Protein AF-A0A382TLZ1-F1 (afdb_monomer_lite)

Organism: NCBI:txid408172

Sequence (300 aa):
DFVKLYEANGWHVQEIDGHDREAIRDAIRKAQMEIEKPSVIIGRTTMAKGCATMEDDHNTHGAPLPPEEIAATKEKLDLNPEEFFQLPEDVVEDFRKGFEFARSEVAAWKSALETRMEEVEFAEKWNIAFGDTLPLFDLPAYEPGQKVATRKIWGPFIEKFAESHPTLVGGSADLEPSNVTTGFANLVGDFTQNNRLGRNFAYGVREFPMGTINNGIALHGGLEVFGATFFVFSDYERPAIRLRALQGLPVVSEYTHDSIFVGEDGPTHQPVEHLMACRAIPNLLVLRPGDANEAVVASR

pLDDT: mean 96.1, std 3.79, range [73.5, 98.88]

InterPro domains:
  IPR005474 Transketolase, N-terminal [PF00456] (2-119)
  IPR005475 Transketolase-like, pyrimidine-binding domain [PF02779] (147-296)
  IPR005475 Transketolase-like, pyrimidine-binding domain [SM00861] (148-300)
  IPR029061 Thiamin diphosphate-binding fold [SSF52518] (1-121)
  IPR029061 Thiamin diphosphate-binding fold [SSF52518] (139-298)
  IPR033247 Transketolase family [PTHR43522] (2-298)

Foldseek 3Di:
DVQVVVVVVVAAEAEEALPDPVRVVVQVVVQVVDDQHHYDYHHDDFPPPQFQPCTNPPVSPPDDDDLVRQLNSCVSVVHHSPDDPDDDVVNVVVVCVCVVVVVVVVVVVVVVVVVQCVPVVSVLLQCLFANPDADDDDFDDDDPPDDDDLLCQLQVLVLRSCVRRLQEAEEEQQQCVVSVNVSVCVNQDECDSVCPRRRYHHNHNCLQVRLQVQLVSQVVTRHAYEYEDALLCCVVNVVSLLVCQVVVGNYYYRHPQAACVVPPVPDSRGDDCSQVVQVPRHNGDDDDAPDNVSSSVVSD

Secondary structure (DSSP, 8-state):
-HHHHHHHTT-EEEEEETT-HHHHHHHHHHHHH--SS-EEEEEE--TTTT-SS-TT-GGGTTSPPPHHHHHHHHHHTT--TT-SS---HHHHHHHHHHHHHHHHHHHHHHHHHHHHTTSHHHHHHHHHHHSS-PPP-PPP---TT----THHHHHHHHHHHHHH-TTEEEEESS-HHHHT-HHHHHHH-B-BTTBTT--B----S-HHHHHHHHHHHHHH-S-EEEEEEEGGGHHHHHHHHHHHHHHT---EEEEE--SGGG-TT-TTT--SSHHHHHHTSTT------SSHHHHHHHH-

Structure (mmCIF, N/CA/C/O backbone):
data_AF-A0A382TLZ1-F1
#
_entry.id   AF-A0A382TLZ1-F1
#
loop_
_atom_site.group_PDB
_atom_site.id
_atom_site.type_symbol
_atom_site.label_atom_id
_atom_site.label_alt_id
_atom_site.label_comp_id
_atom_site.label_asym_id
_atom_site.label_entity_id
_atom_site.label_seq_id
_atom_site.pdbx_PDB_ins_code
_atom_site.Cartn_x
_atom_site.Cartn_y
_atom_site.Cartn_z
_atom_site.occupancy
_atom_site.B_iso_or_equiv
_atom_site.auth_seq_id
_atom_site.auth_comp_id
_atom_site.auth_asym_id
_atom_site.auth_atom_id
_atom_site.pdbx_PDB_model_num
ATOM 1 N N . ASP A 1 1 ? 0.134 17.326 -18.304 1.00 93.31 1 ASP A N 1
ATOM 2 C CA . ASP A 1 1 ? 1.519 17.648 -17.925 1.00 93.31 1 ASP A CA 1
ATOM 3 C C . ASP A 1 1 ? 1.786 16.977 -16.584 1.00 93.31 1 ASP A C 1
ATOM 5 O O . ASP A 1 1 ? 1.198 17.389 -15.589 1.00 93.31 1 ASP A O 1
ATOM 9 N N . PHE A 1 2 ? 2.532 15.867 -16.584 1.00 94.69 2 PHE A N 1
ATOM 10 C CA . PHE A 1 2 ? 2.769 15.074 -15.371 1.00 94.69 2 PHE A CA 1
ATOM 11 C C . PHE A 1 2 ? 3.700 15.781 -14.390 1.00 94.69 2 PHE A C 1
ATOM 13 O O . PHE A 1 2 ? 3.504 15.646 -13.187 1.00 94.69 2 PHE A O 1
ATOM 20 N N . VAL A 1 3 ? 4.650 16.578 -14.889 1.00 97.12 3 VAL A N 1
ATOM 21 C CA . VAL A 1 3 ? 5.560 17.353 -14.041 1.00 97.12 3 VAL A CA 1
ATOM 22 C C . VAL A 1 3 ? 4.740 18.286 -13.153 1.00 97.12 3 VAL A C 1
ATOM 24 O O . VAL A 1 3 ? 4.767 18.158 -11.930 1.00 97.12 3 VAL A O 1
ATOM 27 N N . LYS A 1 4 ? 3.876 19.103 -13.769 1.00 97.88 4 LYS A N 1
ATOM 28 C CA . LYS A 1 4 ? 2.999 20.034 -13.040 1.00 97.88 4 LYS A CA 1
ATOM 29 C C . LYS A 1 4 ? 2.046 19.346 -12.069 1.00 97.88 4 LYS A C 1
ATOM 31 O O . LYS A 1 4 ? 1.733 19.909 -11.025 1.00 97.88 4 LYS A O 1
ATOM 36 N N . LEU A 1 5 ? 1.559 18.148 -12.407 1.00 97.88 5 LEU A N 1
ATOM 37 C CA . LEU A 1 5 ? 0.687 17.379 -11.519 1.00 97.88 5 LEU A CA 1
ATOM 38 C C . LEU A 1 5 ? 1.412 17.031 -10.213 1.00 97.88 5 LEU A C 1
ATOM 40 O O . LEU A 1 5 ? 0.870 17.270 -9.137 1.00 97.88 5 LEU A O 1
ATOM 44 N N . TYR A 1 6 ? 2.624 16.486 -10.292 1.00 98.25 6 TYR A N 1
ATOM 45 C CA . TYR A 1 6 ? 3.382 16.094 -9.104 1.00 98.25 6 TYR A CA 1
ATOM 46 C C . TYR A 1 6 ? 3.909 17.300 -8.322 1.00 98.25 6 TYR A C 1
ATOM 48 O O . TYR A 1 6 ? 3.822 17.308 -7.093 1.00 98.25 6 TYR A O 1
ATOM 56 N N . GLU A 1 7 ? 4.357 18.352 -9.011 1.00 97.94 7 GLU A N 1
ATOM 57 C CA . GLU A 1 7 ? 4.748 19.617 -8.377 1.00 97.94 7 GLU A CA 1
ATOM 58 C C . GLU A 1 7 ? 3.592 20.219 -7.567 1.00 97.94 7 GLU A C 1
ATOM 60 O O . GLU A 1 7 ? 3.779 20.609 -6.415 1.00 97.94 7 GLU A O 1
ATOM 65 N N . ALA A 1 8 ? 2.374 20.228 -8.124 1.00 98.31 8 ALA A N 1
ATOM 66 C CA . ALA A 1 8 ? 1.182 20.715 -7.428 1.00 98.31 8 ALA A CA 1
ATOM 67 C C . ALA A 1 8 ? 0.815 19.872 -6.192 1.00 98.31 8 ALA A C 1
ATOM 69 O O . ALA A 1 8 ? 0.188 20.386 -5.269 1.00 98.31 8 ALA A O 1
ATOM 70 N N . ASN A 1 9 ? 1.226 18.601 -6.151 1.00 97.38 9 ASN A N 1
ATOM 71 C CA . ASN A 1 9 ? 1.073 17.717 -4.993 1.00 97.38 9 ASN A CA 1
ATOM 72 C C . ASN A 1 9 ? 2.274 17.778 -4.027 1.00 97.38 9 ASN A C 1
ATOM 74 O O . ASN A 1 9 ? 2.360 16.968 -3.106 1.00 97.38 9 ASN A O 1
ATOM 78 N N . GLY A 1 10 ? 3.208 18.714 -4.225 1.00 97.75 10 GLY A N 1
ATOM 79 C CA . GLY A 1 10 ? 4.333 18.947 -3.319 1.00 97.75 10 GLY A CA 1
ATOM 80 C C . GLY A 1 10 ? 5.496 17.964 -3.459 1.00 97.75 10 GLY A C 1
ATOM 81 O O . GLY A 1 10 ? 6.298 17.853 -2.536 1.00 97.75 10 GLY A O 1
ATOM 82 N N . TRP A 1 11 ? 5.612 17.256 -4.584 1.00 98.56 11 TRP A N 1
ATOM 83 C CA . TRP A 1 11 ? 6.724 16.335 -4.834 1.00 98.56 11 TRP A CA 1
ATOM 84 C C . TRP A 1 11 ? 7.969 17.074 -5.339 1.00 98.56 11 TRP A C 1
ATOM 86 O O . TRP A 1 11 ? 7.877 18.119 -5.986 1.00 98.56 11 TRP A O 1
ATOM 96 N N . HIS A 1 12 ? 9.144 16.504 -5.082 1.00 98.50 12 HIS A N 1
ATOM 97 C CA . HIS A 1 12 ? 10.368 16.832 -5.806 1.00 98.50 12 HIS A CA 1
ATOM 98 C C . HIS A 1 12 ? 10.352 16.089 -7.149 1.00 98.50 12 HIS A C 1
ATOM 100 O O . HIS A 1 12 ? 10.351 14.856 -7.193 1.00 98.50 12 HIS A O 1
ATOM 106 N N . VAL A 1 13 ? 10.281 16.837 -8.250 1.00 98.56 13 VAL A N 1
ATOM 107 C CA . VAL A 1 13 ? 10.088 16.284 -9.596 1.00 98.56 13 VAL A CA 1
ATOM 108 C C . VAL A 1 13 ? 11.352 16.453 -10.422 1.00 98.56 13 VAL A C 1
ATOM 110 O O . VAL A 1 13 ? 11.914 17.542 -10.499 1.00 98.56 13 VAL A O 1
ATOM 113 N N . GLN A 1 14 ? 11.780 15.374 -11.069 1.00 98.38 14 GLN A N 1
ATOM 114 C CA . GLN A 1 14 ? 12.906 15.377 -11.997 1.00 98.38 14 GLN A CA 1
ATOM 115 C C . GLN A 1 14 ? 12.458 14.792 -13.331 1.00 98.38 14 GLN A C 1
ATOM 117 O O . GLN A 1 14 ? 11.824 13.741 -13.355 1.00 98.38 14 GLN A O 1
ATOM 122 N N . GLU A 1 15 ? 12.798 15.443 -14.438 1.00 98.19 15 GLU A N 1
ATOM 123 C CA . GLU A 1 15 ? 12.563 14.928 -15.787 1.00 98.19 15 GLU A CA 1
ATOM 124 C C . GLU A 1 15 ? 13.908 14.627 -16.450 1.00 98.19 15 GLU A C 1
ATOM 126 O O . GLU A 1 15 ? 14.812 15.464 -16.425 1.00 98.19 15 GLU A O 1
ATOM 131 N N . ILE A 1 16 ? 14.051 13.423 -17.005 1.00 98.31 16 ILE A N 1
ATOM 132 C CA . ILE A 1 16 ? 15.305 12.946 -17.600 1.00 98.31 16 ILE A CA 1
ATOM 133 C C . ILE A 1 16 ? 15.056 12.192 -18.909 1.00 98.31 16 ILE A C 1
ATOM 135 O O . ILE A 1 16 ? 13.956 11.686 -19.158 1.00 98.31 16 ILE A O 1
ATOM 139 N N . ASP A 1 17 ? 16.105 12.062 -19.720 1.00 98.12 17 ASP A N 1
ATOM 140 C CA . ASP A 1 17 ? 16.160 11.018 -20.741 1.00 98.12 17 ASP A CA 1
ATOM 141 C C . ASP A 1 17 ? 16.309 9.660 -20.040 1.00 98.12 17 ASP A C 1
ATOM 143 O O . ASP A 1 17 ? 17.294 9.403 -19.349 1.00 98.12 17 ASP A O 1
ATOM 147 N N . GLY A 1 18 ? 15.306 8.795 -20.187 1.00 97.69 18 GLY A N 1
ATOM 148 C CA . GLY A 1 18 ? 15.292 7.461 -19.590 1.00 97.69 18 GLY A CA 1
ATOM 149 C C . GLY A 1 18 ? 16.241 6.471 -20.271 1.00 97.69 18 GLY A C 1
ATOM 150 O O . GLY A 1 18 ? 16.350 5.340 -19.804 1.00 97.69 18 GLY A O 1
ATOM 151 N N . HIS A 1 19 ? 16.921 6.874 -21.349 1.00 97.81 19 HIS A N 1
ATOM 152 C CA . HIS A 1 19 ? 17.977 6.098 -22.005 1.00 97.81 19 HIS A CA 1
ATOM 153 C C . HIS A 1 19 ? 19.393 6.574 -21.650 1.00 97.81 19 HIS A C 1
ATOM 155 O O . HIS A 1 19 ? 20.367 5.901 -21.997 1.00 97.81 19 HIS A O 1
ATOM 161 N N . ASP A 1 20 ? 19.527 7.681 -20.914 1.00 98.31 20 ASP A N 1
ATOM 162 C CA . ASP A 1 20 ? 20.811 8.185 -20.426 1.00 98.31 20 ASP A CA 1
ATOM 163 C C . ASP A 1 20 ? 21.116 7.644 -19.017 1.00 98.31 20 ASP A C 1
ATOM 165 O O . ASP A 1 20 ? 20.505 8.012 -18.010 1.00 98.31 20 ASP A O 1
ATOM 169 N N . ARG A 1 21 ? 22.115 6.759 -18.941 1.00 97.81 21 ARG A N 1
ATOM 170 C CA . ARG A 1 21 ? 22.534 6.096 -17.697 1.00 97.81 21 ARG A CA 1
ATOM 171 C C . ARG A 1 21 ? 23.117 7.067 -16.668 1.00 97.81 21 ARG A C 1
ATOM 173 O O . ARG A 1 21 ? 22.941 6.836 -15.470 1.00 97.81 21 ARG A O 1
ATOM 180 N N . GLU A 1 22 ? 23.807 8.120 -17.104 1.00 98.44 22 GLU A N 1
ATOM 181 C CA . GLU A 1 22 ? 24.341 9.136 -16.191 1.00 98.44 22 GLU A CA 1
ATOM 182 C C . GLU A 1 22 ? 23.206 10.009 -15.655 1.00 98.44 22 GLU A C 1
ATOM 184 O O . GLU A 1 22 ? 23.129 10.227 -14.445 1.00 98.44 22 GLU A O 1
ATOM 189 N N . ALA A 1 23 ? 22.258 10.406 -16.514 1.00 98.44 23 ALA A N 1
ATOM 190 C CA . ALA A 1 23 ? 21.084 11.168 -16.090 1.00 98.44 23 ALA A CA 1
ATOM 191 C C . ALA A 1 23 ? 20.244 10.409 -15.048 1.00 98.44 23 ALA A C 1
ATOM 193 O O . ALA A 1 23 ? 19.834 10.995 -14.043 1.00 98.44 23 ALA A O 1
ATOM 194 N N . ILE A 1 24 ? 20.040 9.098 -15.235 1.00 98.56 24 ILE A N 1
ATOM 195 C CA . ILE A 1 24 ? 19.361 8.236 -14.252 1.00 98.56 24 ILE A CA 1
ATOM 196 C C . ILE A 1 24 ? 20.125 8.222 -12.926 1.00 98.56 24 ILE A C 1
ATOM 198 O O . ILE A 1 24 ? 19.530 8.421 -11.863 1.00 98.56 24 ILE A O 1
ATOM 202 N N . ARG A 1 25 ? 21.445 8.004 -12.968 1.00 98.44 25 ARG A N 1
ATOM 203 C CA . ARG A 1 25 ? 22.272 7.928 -11.757 1.00 98.44 25 ARG A CA 1
ATOM 204 C C . ARG A 1 25 ? 22.245 9.236 -10.973 1.00 98.44 25 ARG A C 1
ATOM 206 O O . ARG A 1 25 ? 22.090 9.217 -9.752 1.00 98.44 25 ARG A O 1
ATOM 213 N N . ASP A 1 26 ? 22.370 10.360 -11.664 1.00 98.50 26 ASP A N 1
ATOM 214 C CA . ASP A 1 26 ? 22.347 11.675 -11.037 1.00 98.50 26 ASP A CA 1
ATOM 215 C C . ASP A 1 26 ? 20.965 12.022 -10.483 1.00 98.50 26 ASP A C 1
ATOM 217 O O . ASP A 1 26 ? 20.874 12.593 -9.394 1.00 98.50 26 ASP A O 1
ATOM 221 N N . ALA A 1 27 ? 19.887 11.630 -11.168 1.00 98.56 27 ALA A N 1
ATOM 222 C CA . ALA A 1 27 ? 18.532 11.838 -10.671 1.00 98.56 27 ALA A CA 1
ATOM 223 C C . ALA A 1 27 ? 18.247 11.038 -9.390 1.00 98.56 27 ALA A C 1
ATOM 225 O O . ALA A 1 27 ? 17.654 11.572 -8.449 1.00 98.56 27 ALA A O 1
ATOM 226 N N . ILE A 1 28 ? 18.714 9.787 -9.313 1.00 98.56 28 ILE A N 1
ATOM 227 C CA . ILE A 1 28 ? 18.596 8.962 -8.100 1.00 98.56 28 ILE A CA 1
ATOM 228 C C . ILE A 1 28 ? 19.360 9.604 -6.937 1.00 98.56 28 ILE A C 1
ATOM 230 O O . ILE A 1 28 ? 18.803 9.742 -5.850 1.00 98.56 28 ILE A O 1
ATOM 234 N N . ARG A 1 29 ? 20.601 10.062 -7.157 1.00 98.44 29 ARG A N 1
ATOM 235 C CA . ARG A 1 29 ? 21.393 10.741 -6.113 1.00 98.44 29 ARG A CA 1
ATOM 236 C C . ARG A 1 29 ? 20.700 12.001 -5.600 1.00 98.44 29 ARG A C 1
ATOM 238 O O . ARG A 1 29 ? 20.602 12.193 -4.393 1.00 98.44 29 ARG A O 1
ATOM 245 N N . LYS A 1 30 ? 20.177 12.837 -6.502 1.00 98.44 30 LYS A N 1
ATOM 246 C CA . LYS A 1 30 ? 19.404 14.034 -6.132 1.00 98.44 30 LYS A CA 1
ATOM 247 C C . LYS A 1 30 ? 18.158 13.675 -5.323 1.00 98.44 30 LYS A C 1
ATOM 249 O O . LYS A 1 30 ? 17.886 14.332 -4.327 1.00 98.44 30 LYS A O 1
ATOM 254 N N . ALA A 1 31 ? 17.441 12.617 -5.706 1.00 98.44 31 ALA A N 1
ATOM 255 C CA . ALA A 1 31 ? 16.275 12.139 -4.965 1.00 98.44 31 ALA A CA 1
ATOM 256 C C . ALA A 1 31 ? 16.635 11.636 -3.555 1.00 98.44 31 ALA A C 1
ATOM 258 O O . ALA A 1 31 ? 15.877 11.866 -2.624 1.00 98.44 31 ALA A O 1
ATOM 259 N N . GLN A 1 32 ? 17.793 10.991 -3.379 1.00 98.12 32 GLN A N 1
ATOM 260 C CA . GLN A 1 32 ? 18.282 10.542 -2.067 1.00 98.12 32 GLN A CA 1
ATOM 261 C C . GLN A 1 32 ? 18.737 11.694 -1.158 1.00 98.12 32 GLN A C 1
ATOM 263 O O . GLN A 1 32 ? 18.763 11.533 0.059 1.00 98.12 32 GLN A O 1
ATOM 268 N N . MET A 1 33 ? 19.121 12.837 -1.736 1.00 97.94 33 MET A N 1
ATOM 269 C CA . MET A 1 33 ? 19.492 14.045 -0.990 1.00 97.94 33 MET A CA 1
ATOM 270 C C . MET A 1 33 ? 18.283 14.904 -0.590 1.00 97.94 33 MET A C 1
ATOM 272 O O . MET A 1 33 ? 18.430 15.802 0.237 1.00 97.94 33 MET A O 1
ATOM 276 N N . GLU A 1 34 ? 17.108 14.652 -1.169 1.00 97.38 34 GLU A N 1
ATOM 277 C CA . GLU A 1 34 ? 15.855 15.306 -0.794 1.00 97.38 34 GLU A CA 1
ATOM 278 C C . GLU A 1 34 ? 15.297 14.666 0.486 1.00 97.38 34 GLU A C 1
ATOM 280 O O . GLU A 1 34 ? 15.110 13.452 0.558 1.00 97.38 34 GLU A O 1
ATOM 285 N N . ILE A 1 35 ? 15.035 15.488 1.502 1.00 94.38 35 ILE A N 1
ATOM 286 C CA . ILE A 1 35 ? 14.642 15.035 2.848 1.00 94.38 35 ILE A CA 1
ATOM 287 C C . ILE A 1 35 ? 13.285 15.583 3.303 1.00 94.38 35 ILE A C 1
ATOM 289 O O . ILE A 1 35 ? 12.739 15.122 4.305 1.00 94.38 35 ILE A O 1
ATOM 293 N N . GLU A 1 36 ? 12.732 16.566 2.594 1.00 94.56 36 GLU A N 1
ATOM 294 C CA . GLU A 1 36 ? 11.475 17.224 2.947 1.00 94.56 36 GLU A CA 1
ATOM 295 C C . GLU A 1 36 ? 10.295 16.669 2.145 1.00 94.56 36 GLU A C 1
ATOM 297 O O . GLU A 1 36 ? 9.175 16.613 2.658 1.00 94.56 36 GLU A O 1
ATOM 302 N N . LYS A 1 37 ? 10.535 16.250 0.896 1.00 96.81 37 LYS A N 1
ATOM 303 C CA . LYS A 1 37 ? 9.488 15.857 -0.059 1.00 96.81 37 LYS A CA 1
ATOM 304 C C . LYS A 1 37 ? 9.660 14.429 -0.577 1.00 96.81 37 LYS A C 1
ATOM 306 O O . LYS A 1 37 ? 10.784 13.963 -0.750 1.00 96.81 37 LYS A O 1
ATOM 311 N N . PRO A 1 38 ? 8.563 13.736 -0.929 1.00 97.62 38 PRO A N 1
ATOM 312 C CA . PRO A 1 38 ? 8.676 12.557 -1.777 1.00 97.62 38 PRO A CA 1
ATOM 313 C C . PRO A 1 38 ? 9.230 12.953 -3.155 1.00 97.62 38 PRO A C 1
ATOM 315 O O . PRO A 1 38 ? 8.949 14.043 -3.661 1.00 97.62 38 PRO A O 1
ATOM 318 N N . SER A 1 39 ? 10.007 12.062 -3.771 1.00 98.44 39 SER A N 1
ATOM 319 C CA . SER A 1 39 ? 10.625 12.291 -5.082 1.00 98.44 39 SER A CA 1
ATOM 320 C C . SER A 1 39 ? 9.975 11.446 -6.177 1.00 98.44 39 SER A C 1
ATOM 322 O O . SER A 1 39 ? 9.682 10.271 -5.969 1.00 98.44 39 SER A O 1
ATOM 324 N N . VAL A 1 40 ? 9.806 12.025 -7.368 1.00 98.38 40 VAL A N 1
ATOM 325 C CA . VAL A 1 40 ? 9.406 11.319 -8.594 1.00 98.38 40 VAL A CA 1
ATOM 326 C C . VAL A 1 40 ? 10.379 11.651 -9.725 1.00 98.38 40 VAL A C 1
ATOM 328 O O . VAL A 1 40 ? 10.715 12.812 -9.961 1.00 98.38 40 VAL A O 1
ATOM 331 N N . ILE A 1 41 ? 10.839 10.615 -10.426 1.00 98.44 41 ILE A N 1
ATOM 332 C CA . ILE A 1 41 ? 11.713 10.734 -11.597 1.00 98.44 41 ILE A CA 1
ATOM 333 C C . ILE A 1 41 ? 10.899 10.319 -12.823 1.00 98.44 41 ILE A C 1
ATOM 335 O O . ILE A 1 41 ? 10.503 9.163 -12.957 1.00 98.44 41 ILE A O 1
ATOM 339 N N . ILE A 1 42 ? 10.638 11.271 -13.711 1.00 98.19 42 ILE A N 1
ATOM 340 C CA . ILE A 1 42 ? 9.914 11.079 -14.965 1.00 98.19 42 ILE A CA 1
ATOM 341 C C . ILE A 1 42 ? 10.950 10.854 -16.069 1.00 98.19 42 ILE A C 1
ATOM 343 O O . ILE A 1 42 ? 11.488 11.798 -16.645 1.00 98.19 42 ILE A O 1
ATOM 347 N N . GLY A 1 43 ? 11.257 9.584 -16.334 1.00 97.56 43 GLY A N 1
ATOM 348 C CA . GLY A 1 43 ? 12.157 9.181 -17.415 1.00 97.56 43 GLY A CA 1
ATOM 349 C C . GLY A 1 43 ? 11.409 8.993 -18.731 1.00 97.56 43 GLY A C 1
ATOM 350 O O . GLY A 1 43 ? 10.498 8.168 -18.817 1.00 97.56 43 GLY A O 1
ATOM 351 N N . ARG A 1 44 ? 11.796 9.734 -19.774 1.00 97.44 44 ARG A N 1
ATOM 352 C CA . ARG A 1 44 ? 11.245 9.541 -21.123 1.00 97.44 44 ARG A CA 1
ATOM 353 C C . ARG A 1 44 ? 11.940 8.371 -21.801 1.00 97.44 44 ARG A C 1
ATOM 355 O O . ARG A 1 44 ? 13.150 8.400 -21.977 1.00 97.44 44 ARG A O 1
ATOM 362 N N . THR A 1 45 ? 11.176 7.359 -22.195 1.00 97.62 45 THR A N 1
ATOM 363 C CA . THR A 1 45 ? 11.701 6.175 -22.884 1.00 97.62 45 THR A CA 1
ATOM 364 C C . THR A 1 45 ? 10.940 5.922 -24.179 1.00 97.62 45 THR A C 1
ATOM 366 O O . THR A 1 45 ? 9.760 6.238 -24.307 1.00 97.62 45 THR A O 1
ATOM 369 N N . THR A 1 46 ? 11.641 5.350 -25.150 1.00 97.94 46 THR A N 1
ATOM 370 C CA . THR A 1 46 ? 11.058 4.683 -26.323 1.00 97.94 46 THR A CA 1
ATOM 371 C C . THR A 1 46 ? 10.741 3.235 -25.966 1.00 97.94 46 THR A C 1
ATOM 373 O O . THR A 1 46 ? 11.621 2.511 -25.490 1.00 97.94 46 THR A O 1
ATOM 376 N N . MET A 1 47 ? 9.505 2.807 -26.208 1.00 97.06 47 MET A N 1
ATOM 377 C CA . MET A 1 47 ? 9.095 1.418 -26.010 1.00 97.06 47 MET A CA 1
ATOM 378 C C . MET A 1 47 ? 9.929 0.487 -26.897 1.00 97.06 47 MET A C 1
ATOM 380 O O . MET A 1 47 ? 10.235 0.824 -28.038 1.00 97.06 47 MET A O 1
ATOM 384 N N . ALA A 1 48 ? 10.341 -0.657 -26.346 1.00 96.31 48 ALA A N 1
ATOM 385 C CA . ALA A 1 48 ? 11.180 -1.638 -27.036 1.00 96.31 48 ALA A CA 1
ATOM 386 C C . ALA A 1 48 ? 12.472 -1.057 -27.660 1.00 96.31 48 ALA A C 1
ATOM 388 O O . ALA A 1 48 ? 12.963 -1.567 -28.668 1.00 96.31 48 ALA A O 1
ATOM 389 N N . LYS A 1 49 ? 13.047 0.003 -27.060 1.00 97.12 49 LYS A N 1
ATOM 390 C CA . LYS A 1 49 ? 14.315 0.601 -27.511 1.00 97.12 49 LYS A CA 1
ATOM 391 C C . LYS A 1 49 ? 15.391 -0.468 -27.697 1.00 97.12 49 LYS A C 1
ATOM 393 O O . LYS A 1 49 ? 15.610 -1.294 -26.817 1.00 97.12 49 LYS A O 1
ATOM 398 N N . GLY A 1 50 ? 16.099 -0.406 -28.816 1.00 95.38 50 GLY A N 1
ATOM 399 C CA . GLY A 1 50 ? 17.128 -1.363 -29.196 1.00 95.38 50 GLY A CA 1
ATOM 400 C C . GLY A 1 50 ? 16.652 -2.361 -30.245 1.00 95.38 50 GLY A C 1
ATOM 401 O O . GLY A 1 50 ? 17.492 -2.796 -31.031 1.00 95.38 50 GLY A O 1
ATOM 402 N N . CYS A 1 51 ? 15.344 -2.641 -30.342 1.00 97.12 51 CYS A N 1
ATOM 403 C CA . CYS A 1 51 ? 14.790 -3.538 -31.362 1.00 97.12 51 CYS A CA 1
ATOM 404 C C . CYS A 1 51 ? 15.229 -3.134 -32.775 1.00 97.12 51 CYS A C 1
ATOM 406 O O . CYS A 1 51 ? 15.448 -1.953 -33.064 1.00 97.12 51 CYS A O 1
ATOM 408 N N . ALA A 1 52 ? 15.434 -4.115 -33.647 1.00 97.50 52 ALA A N 1
ATOM 409 C CA . ALA A 1 52 ? 15.915 -3.873 -35.000 1.00 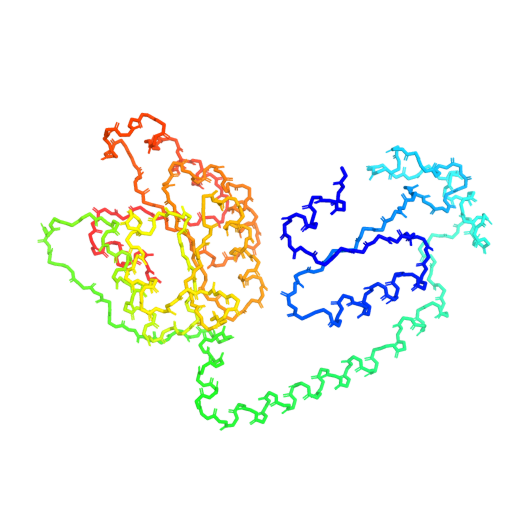97.50 52 ALA A CA 1
ATOM 410 C C . ALA A 1 52 ? 14.927 -3.025 -35.808 1.00 97.50 52 ALA A C 1
ATOM 412 O O . ALA A 1 52 ? 15.336 -2.045 -36.435 1.00 97.50 52 ALA A O 1
ATOM 413 N N . THR A 1 53 ? 13.642 -3.375 -35.750 1.00 97.06 53 THR A N 1
ATOM 414 C CA . THR A 1 53 ? 12.575 -2.737 -36.527 1.00 97.06 53 THR A CA 1
ATOM 415 C C . THR A 1 53 ? 11.349 -2.353 -35.699 1.00 97.06 53 THR A C 1
ATOM 417 O O . THR A 1 53 ? 10.571 -1.515 -36.149 1.00 97.06 53 THR A O 1
ATOM 420 N N . MET A 1 54 ? 11.198 -2.893 -34.483 1.00 97.19 54 MET A N 1
ATOM 421 C CA . MET A 1 54 ? 9.997 -2.714 -33.650 1.00 97.19 54 MET A CA 1
ATOM 422 C C . MET A 1 54 ? 10.148 -1.704 -32.492 1.00 97.19 54 MET A C 1
ATOM 424 O O . MET A 1 54 ? 9.397 -1.763 -31.517 1.00 97.19 54 MET A O 1
ATOM 428 N N . GLU A 1 55 ? 11.103 -0.765 -32.560 1.00 97.44 55 GLU A N 1
ATOM 429 C CA . GLU A 1 55 ? 11.130 0.359 -31.604 1.00 97.44 55 GLU A CA 1
ATOM 430 C C . GLU A 1 55 ? 9.844 1.195 -31.728 1.00 97.44 55 GLU A C 1
ATOM 432 O O . GLU A 1 55 ? 9.387 1.482 -32.832 1.00 97.44 55 GLU A O 1
ATOM 437 N N . ASP A 1 56 ? 9.288 1.618 -30.592 1.00 97.38 56 ASP A N 1
ATOM 438 C CA . ASP A 1 56 ? 8.049 2.407 -30.496 1.00 97.38 56 ASP A CA 1
ATOM 439 C C . ASP A 1 56 ? 6.777 1.702 -31.021 1.00 97.38 56 ASP A C 1
ATOM 441 O O . ASP A 1 56 ? 5.724 2.324 -31.161 1.00 97.38 56 ASP A O 1
ATOM 445 N N . ASP A 1 57 ? 6.823 0.386 -31.265 1.00 96.50 57 ASP A N 1
ATOM 446 C CA . ASP A 1 57 ? 5.649 -0.388 -31.678 1.00 96.50 57 ASP A CA 1
ATOM 447 C C . ASP A 1 57 ? 4.853 -0.915 -30.469 1.00 96.50 57 ASP A C 1
ATOM 449 O O . ASP A 1 57 ? 5.340 -1.717 -29.671 1.00 96.50 57 ASP A O 1
ATOM 453 N N . HIS A 1 58 ? 3.589 -0.502 -30.346 1.00 95.62 58 HIS A N 1
ATOM 454 C CA . HIS A 1 58 ? 2.646 -0.959 -29.317 1.00 95.62 58 HIS A CA 1
ATOM 455 C C . HIS A 1 58 ? 2.411 -2.472 -29.274 1.00 95.62 58 HIS A C 1
ATOM 457 O O . HIS A 1 58 ? 2.057 -2.993 -28.214 1.00 95.62 58 HIS A O 1
ATOM 463 N N . ASN A 1 59 ? 2.656 -3.196 -30.369 1.00 95.62 59 ASN A N 1
ATOM 464 C CA . ASN A 1 59 ? 2.580 -4.658 -30.376 1.00 95.62 59 ASN A CA 1
ATOM 465 C C . ASN A 1 59 ? 3.621 -5.312 -29.449 1.00 95.62 59 ASN A C 1
ATOM 467 O O . ASN A 1 59 ? 3.438 -6.454 -29.035 1.00 95.62 59 ASN A O 1
ATOM 471 N N . THR A 1 60 ? 4.669 -4.583 -29.052 1.00 96.19 60 THR A N 1
ATOM 472 C CA . THR A 1 60 ? 5.710 -5.075 -28.134 1.00 96.19 60 THR A CA 1
ATOM 473 C C . THR A 1 60 ? 5.302 -5.059 -26.654 1.00 96.19 60 THR A C 1
ATOM 475 O O . THR A 1 60 ? 6.029 -5.586 -25.816 1.00 96.19 60 THR A O 1
ATOM 478 N N . HIS A 1 61 ? 4.142 -4.487 -26.300 1.00 96.25 61 HIS A N 1
ATOM 479 C CA . HIS A 1 61 ? 3.731 -4.323 -24.900 1.00 96.25 61 HIS A CA 1
ATOM 480 C C . HIS A 1 61 ? 3.381 -5.643 -24.192 1.00 96.25 61 HIS A C 1
ATOM 482 O O . HIS A 1 61 ? 3.737 -5.841 -23.033 1.00 96.25 61 HIS A O 1
ATOM 488 N N . GLY A 1 62 ? 2.646 -6.529 -24.868 1.00 95.50 62 GLY A N 1
ATOM 489 C CA . GLY A 1 62 ? 2.038 -7.712 -24.244 1.00 95.50 62 GLY A CA 1
ATOM 490 C C . GLY A 1 62 ? 2.108 -8.982 -25.085 1.00 95.50 62 GLY A C 1
ATOM 491 O O . GLY A 1 62 ? 1.446 -9.963 -24.749 1.00 95.50 62 GLY A O 1
ATOM 492 N N . ALA A 1 63 ? 2.878 -8.965 -26.174 1.00 95.81 63 ALA A N 1
ATOM 493 C CA . ALA A 1 63 ? 3.095 -10.114 -27.041 1.00 95.81 63 ALA A CA 1
ATOM 494 C C . ALA A 1 63 ? 4.600 -10.400 -27.180 1.00 95.81 63 ALA A C 1
ATOM 496 O O . ALA A 1 63 ? 5.406 -9.468 -27.142 1.00 95.81 63 ALA A O 1
ATOM 497 N N . PRO A 1 64 ? 4.999 -11.674 -27.342 1.00 96.25 64 PRO A N 1
ATOM 498 C CA . PRO A 1 64 ? 6.375 -12.008 -27.688 1.00 96.25 64 PRO A CA 1
ATOM 499 C C . PRO A 1 64 ? 6.802 -11.329 -28.996 1.00 96.25 64 PRO A C 1
ATOM 501 O O . PRO A 1 64 ? 6.011 -11.251 -29.937 1.00 96.25 64 PRO A O 1
ATOM 504 N N . LEU A 1 65 ? 8.066 -10.902 -29.075 1.00 96.88 65 LEU A N 1
ATOM 505 C CA . LEU A 1 65 ? 8.654 -10.462 -30.341 1.00 96.88 65 LEU A CA 1
ATOM 506 C C . LEU A 1 65 ? 8.723 -11.638 -31.334 1.00 96.88 65 LEU A C 1
ATOM 508 O O . LEU A 1 65 ? 8.994 -12.768 -30.908 1.00 96.88 65 LEU A O 1
ATOM 512 N N . PRO A 1 66 ? 8.519 -11.400 -32.643 1.00 97.00 66 PRO A N 1
ATOM 513 C CA . PRO A 1 66 ? 8.704 -12.434 -33.654 1.00 97.00 66 PRO A CA 1
ATOM 514 C C . PRO A 1 66 ? 10.143 -12.987 -33.660 1.00 97.00 66 PRO A C 1
ATOM 516 O O . PRO A 1 66 ? 11.082 -12.222 -33.416 1.00 97.00 66 PRO A O 1
ATOM 519 N N . PRO A 1 67 ? 10.362 -14.285 -33.951 1.00 97.38 67 PRO A N 1
ATOM 520 C CA . PRO A 1 67 ? 11.703 -14.877 -33.995 1.00 97.38 67 PRO A CA 1
ATOM 521 C C . PRO A 1 67 ? 12.688 -14.123 -34.899 1.00 97.38 67 PRO A C 1
ATOM 523 O O . PRO A 1 67 ? 13.850 -13.950 -34.534 1.00 97.38 67 PRO A O 1
ATOM 526 N N . GLU A 1 68 ? 12.216 -13.632 -36.044 1.00 97.38 68 GLU A N 1
ATOM 527 C CA . GLU A 1 68 ? 12.990 -12.819 -36.980 1.00 97.38 68 GLU A CA 1
ATOM 528 C C . GLU A 1 68 ? 13.438 -11.483 -36.374 1.00 97.38 68 GLU A C 1
ATOM 530 O O . GLU A 1 68 ? 14.583 -11.076 -36.565 1.00 97.38 68 GLU A O 1
ATOM 535 N N . GLU A 1 69 ? 12.582 -10.837 -35.579 1.00 97.62 69 GLU A N 1
ATOM 536 C CA . GLU A 1 69 ? 12.919 -9.587 -34.896 1.00 97.62 69 GLU A CA 1
ATOM 537 C C . GLU A 1 69 ? 13.917 -9.841 -33.763 1.00 97.62 69 GLU A C 1
ATOM 539 O O . GLU A 1 69 ? 14.832 -9.045 -33.559 1.00 97.62 69 GLU A O 1
ATOM 544 N N . ILE A 1 70 ? 13.788 -10.963 -33.045 1.00 97.56 70 ILE A N 1
ATOM 545 C CA . ILE A 1 70 ? 14.746 -11.365 -32.006 1.00 97.56 70 ILE A CA 1
ATOM 546 C C . ILE A 1 70 ? 16.137 -11.568 -32.618 1.00 97.56 70 ILE A C 1
ATOM 548 O O . ILE A 1 70 ? 17.112 -11.028 -32.093 1.00 97.56 70 ILE A O 1
ATOM 552 N N . ALA A 1 71 ? 16.236 -12.324 -33.716 1.00 97.88 71 ALA A N 1
ATOM 553 C CA . ALA A 1 71 ? 17.500 -12.566 -34.410 1.00 97.88 71 ALA A CA 1
ATOM 554 C C . ALA A 1 71 ? 18.115 -11.254 -34.924 1.00 97.88 71 ALA A C 1
ATOM 556 O O . ALA A 1 71 ? 19.257 -10.944 -34.587 1.00 97.88 71 ALA A O 1
ATOM 557 N N . ALA A 1 72 ? 17.333 -10.431 -35.630 1.00 98.19 72 ALA A N 1
ATOM 558 C CA . ALA A 1 72 ? 17.797 -9.145 -36.151 1.00 98.19 72 ALA A CA 1
ATOM 559 C C . ALA A 1 72 ? 18.220 -8.170 -35.036 1.00 98.19 72 ALA A C 1
ATOM 561 O O . ALA A 1 72 ? 19.192 -7.427 -35.178 1.00 98.19 72 ALA A O 1
ATOM 562 N N . THR A 1 73 ? 17.516 -8.173 -33.900 1.00 97.81 73 THR A N 1
ATOM 563 C CA . THR A 1 73 ? 17.863 -7.335 -32.742 1.00 97.81 73 THR A CA 1
ATOM 564 C C . THR A 1 73 ? 19.175 -7.783 -32.112 1.00 97.81 73 THR A C 1
ATOM 566 O O . THR A 1 73 ? 20.002 -6.942 -31.771 1.00 97.81 73 THR A O 1
ATOM 569 N N . LYS A 1 74 ? 19.403 -9.095 -31.984 1.00 97.00 74 LYS A N 1
ATOM 570 C CA . LYS A 1 74 ? 20.683 -9.628 -31.501 1.00 97.00 74 LYS A CA 1
ATOM 571 C C . LYS A 1 74 ? 21.825 -9.238 -32.434 1.00 97.00 74 LYS A C 1
ATOM 573 O O . LYS A 1 74 ? 22.820 -8.718 -31.946 1.00 97.00 74 LYS A O 1
ATOM 578 N N . GLU A 1 75 ? 21.652 -9.384 -33.746 1.00 97.44 75 GLU A N 1
ATOM 579 C CA . GLU A 1 75 ? 22.652 -8.952 -34.733 1.00 97.44 75 GLU A CA 1
ATOM 580 C C . GLU A 1 75 ? 22.965 -7.453 -34.616 1.00 97.44 75 GLU A C 1
ATOM 582 O O . GLU A 1 75 ? 24.132 -7.074 -34.571 1.00 97.44 75 GLU A O 1
ATOM 587 N N . LYS A 1 76 ? 21.942 -6.595 -34.487 1.00 97.75 76 LYS A N 1
ATOM 588 C CA . LYS A 1 76 ? 22.110 -5.145 -34.268 1.00 97.75 76 LYS A CA 1
ATOM 589 C C . LYS A 1 76 ? 22.899 -4.816 -32.992 1.00 97.75 76 LYS A C 1
ATOM 591 O O . LYS A 1 76 ? 23.523 -3.760 -32.927 1.00 97.75 76 LYS A O 1
ATOM 596 N N . LEU A 1 77 ? 22.829 -5.676 -31.977 1.00 95.19 77 LEU A N 1
ATOM 597 C CA . LEU A 1 77 ? 23.507 -5.523 -30.687 1.00 95.19 77 LEU A CA 1
ATOM 598 C C . LEU A 1 77 ? 24.843 -6.284 -30.614 1.00 95.19 77 LEU A C 1
ATOM 600 O O . LEU A 1 77 ? 25.391 -6.416 -29.521 1.00 95.19 77 LEU A O 1
ATOM 604 N N . ASP A 1 78 ? 25.347 -6.791 -31.745 1.00 95.31 78 ASP A N 1
ATOM 605 C CA . ASP A 1 78 ? 26.563 -7.609 -31.835 1.00 95.31 78 ASP A CA 1
ATOM 606 C C . ASP A 1 78 ? 26.503 -8.901 -30.984 1.00 95.31 78 ASP A C 1
ATOM 608 O O . ASP A 1 78 ? 27.505 -9.378 -30.446 1.00 95.31 78 ASP A O 1
ATOM 612 N N . LEU A 1 79 ? 25.308 -9.489 -30.865 1.00 95.06 79 LEU A N 1
ATOM 613 C CA . LEU A 1 79 ? 25.032 -10.750 -30.170 1.00 95.06 79 LEU A CA 1
ATOM 614 C C . LEU A 1 79 ? 24.764 -11.892 -31.163 1.00 95.06 79 LEU A C 1
ATOM 616 O O . LEU A 1 79 ? 24.369 -11.668 -32.305 1.00 95.06 79 LEU A O 1
ATOM 620 N N . ASN A 1 80 ? 24.931 -13.143 -30.718 1.00 95.75 80 ASN A N 1
ATOM 621 C CA . ASN A 1 80 ? 24.679 -14.320 -31.556 1.00 95.75 80 ASN A CA 1
ATOM 622 C C . ASN A 1 80 ? 23.162 -14.543 -31.764 1.00 95.75 80 ASN A C 1
ATOM 624 O O . ASN A 1 80 ? 22.478 -14.850 -30.782 1.00 95.75 80 ASN A O 1
ATOM 628 N N . PRO A 1 81 ? 22.625 -14.449 -33.000 1.00 96.75 81 PRO A N 1
ATOM 629 C CA . PRO A 1 81 ? 21.188 -14.567 -33.262 1.00 96.75 81 PRO A CA 1
ATOM 630 C C . PRO A 1 81 ? 20.588 -15.924 -32.859 1.00 96.75 81 PRO A C 1
ATOM 632 O O . PRO A 1 81 ? 19.448 -15.965 -32.383 1.00 96.75 81 PRO A O 1
ATOM 635 N N . GLU A 1 82 ? 21.369 -17.003 -32.959 1.00 96.19 82 GLU A N 1
ATOM 636 C CA . GLU A 1 82 ? 20.919 -18.390 -32.760 1.00 96.19 82 GLU A CA 1
ATOM 637 C C . GLU A 1 82 ? 20.890 -18.827 -31.287 1.00 96.19 82 GLU A C 1
ATOM 639 O O . GLU A 1 82 ? 20.194 -19.773 -30.923 1.00 96.19 82 GLU A O 1
ATOM 644 N N . GLU A 1 83 ? 21.630 -18.141 -30.414 1.00 95.44 83 GLU A N 1
ATOM 645 C CA . GLU A 1 83 ? 21.751 -18.524 -29.005 1.00 95.44 83 GLU A CA 1
ATOM 646 C C . GLU A 1 83 ? 20.618 -17.928 -28.169 1.00 95.44 83 GLU A C 1
ATOM 648 O O . GLU A 1 83 ? 20.360 -16.722 -28.201 1.00 95.44 83 GLU A O 1
ATOM 653 N N . PHE A 1 84 ? 19.939 -18.755 -27.377 1.00 94.62 84 PHE A N 1
ATOM 654 C CA . PHE A 1 84 ? 18.876 -18.323 -26.467 1.00 94.62 84 PHE A CA 1
ATOM 655 C C . PHE A 1 84 ? 19.340 -18.438 -25.020 1.00 94.62 84 PHE A C 1
ATOM 657 O O . PHE A 1 84 ? 20.025 -19.388 -24.655 1.00 94.62 84 PHE A O 1
ATOM 664 N N . PHE A 1 85 ? 18.932 -17.479 -24.184 1.00 94.62 85 PHE A N 1
ATOM 665 C CA . PHE A 1 85 ? 19.306 -17.432 -22.764 1.00 94.62 85 PHE A CA 1
ATOM 666 C C . PHE A 1 85 ? 20.829 -17.412 -22.523 1.00 94.62 85 PHE A C 1
ATOM 668 O O . PHE A 1 85 ? 21.300 -17.880 -21.488 1.00 94.62 85 PHE A O 1
ATOM 675 N N . GLN A 1 86 ? 21.601 -16.856 -23.465 1.00 93.75 86 GLN A N 1
ATOM 676 C CA . GLN A 1 86 ? 23.038 -16.663 -23.295 1.00 93.75 86 GLN A CA 1
ATOM 677 C C . GLN A 1 86 ? 23.304 -15.681 -22.145 1.00 93.75 86 GLN A C 1
ATOM 679 O O . GLN A 1 86 ? 22.741 -14.587 -22.107 1.00 93.75 86 GLN A O 1
ATOM 684 N N . LEU A 1 87 ? 24.185 -16.072 -21.224 1.00 94.12 87 LEU A N 1
ATOM 685 C CA . LEU A 1 87 ? 24.633 -15.258 -20.095 1.00 94.12 87 LEU A CA 1
ATOM 686 C C . LEU A 1 87 ? 26.153 -15.074 -20.202 1.00 94.12 87 LEU A C 1
ATOM 688 O O . LEU A 1 87 ? 26.890 -15.976 -19.802 1.00 94.12 87 LEU A O 1
ATOM 692 N N . PRO A 1 88 ? 26.634 -13.962 -20.786 1.00 93.31 88 PRO A N 1
ATOM 693 C CA . PRO A 1 88 ? 28.063 -13.671 -20.849 1.00 93.31 88 PRO A CA 1
ATOM 694 C C . PRO A 1 88 ? 28.686 -13.615 -19.446 1.00 93.31 88 PRO A C 1
ATOM 696 O O . PRO A 1 88 ? 28.125 -12.992 -18.540 1.00 93.31 88 PRO A O 1
ATOM 699 N N . GLU A 1 89 ? 29.828 -14.283 -19.256 1.00 95.50 89 GLU A N 1
ATOM 700 C CA . GLU A 1 89 ? 30.457 -14.402 -17.931 1.00 95.50 89 GLU A CA 1
ATOM 701 C C . GLU A 1 89 ? 30.884 -13.037 -17.382 1.00 95.50 89 GLU A C 1
ATOM 703 O O . GLU A 1 89 ? 30.697 -12.771 -16.203 1.00 95.50 89 GLU A O 1
ATOM 708 N N . ASP A 1 90 ? 31.363 -12.134 -18.236 1.00 95.94 90 ASP A N 1
ATOM 709 C CA . ASP A 1 90 ? 31.754 -10.775 -17.855 1.00 95.94 90 ASP A CA 1
ATOM 710 C C . ASP A 1 90 ? 30.578 -9.958 -17.293 1.00 95.94 90 ASP A C 1
ATOM 712 O O . ASP A 1 90 ? 30.742 -9.239 -16.306 1.00 95.94 90 ASP A O 1
ATOM 716 N N . VAL A 1 91 ? 29.376 -10.112 -17.860 1.00 94.75 91 VAL A N 1
ATOM 717 C CA . VAL A 1 91 ? 28.144 -9.509 -17.326 1.00 94.75 91 VAL A CA 1
ATOM 718 C C . VAL A 1 91 ? 27.806 -10.117 -15.965 1.00 94.75 91 VAL A C 1
ATOM 720 O O . VAL A 1 91 ? 27.525 -9.391 -15.012 1.00 94.75 91 VAL A O 1
ATOM 723 N N . VAL A 1 92 ? 27.854 -11.444 -15.839 1.00 96.19 92 VAL A N 1
ATOM 724 C CA . VAL A 1 92 ? 27.567 -12.132 -14.570 1.00 96.19 92 VAL A CA 1
ATOM 725 C C . VAL A 1 92 ? 28.557 -11.718 -13.477 1.00 96.19 92 VAL A C 1
ATOM 727 O O . VAL A 1 92 ? 28.149 -11.440 -12.345 1.00 96.19 92 VAL A O 1
ATOM 730 N N . GLU A 1 93 ? 29.845 -11.653 -13.803 1.00 96.75 93 GLU A N 1
ATOM 731 C CA . GLU A 1 93 ? 30.899 -11.178 -12.914 1.00 96.75 93 GLU A CA 1
ATOM 732 C C . GLU A 1 93 ? 30.661 -9.724 -12.500 1.00 96.75 93 GLU A C 1
ATOM 734 O O . GLU A 1 93 ? 30.739 -9.424 -11.308 1.00 96.75 93 GLU A O 1
ATOM 739 N N . ASP A 1 94 ? 30.313 -8.833 -13.436 1.00 95.56 94 ASP A N 1
ATOM 740 C CA . ASP A 1 94 ? 30.045 -7.425 -13.137 1.00 95.56 94 ASP A CA 1
ATOM 741 C C . ASP A 1 94 ? 28.894 -7.246 -12.136 1.00 95.56 94 ASP A C 1
ATOM 743 O O . ASP A 1 94 ? 29.070 -6.574 -11.118 1.00 95.56 94 ASP A O 1
ATOM 747 N N . PHE A 1 95 ? 27.767 -7.940 -12.336 1.00 94.06 95 PHE A N 1
ATOM 748 C CA . PHE A 1 95 ? 26.649 -7.937 -11.381 1.00 94.06 95 PHE A CA 1
ATOM 749 C C . PHE A 1 95 ? 27.055 -8.485 -10.002 1.00 94.06 95 PHE A C 1
ATOM 751 O O . PHE A 1 95 ? 26.606 -7.984 -8.967 1.00 94.06 95 PHE A O 1
ATOM 758 N N . ARG A 1 96 ? 27.923 -9.503 -9.961 1.00 96.06 96 ARG A N 1
ATOM 759 C CA . ARG A 1 96 ? 28.388 -10.124 -8.712 1.00 96.06 96 ARG A CA 1
ATOM 760 C C . ARG A 1 96 ? 29.399 -9.275 -7.942 1.00 96.06 96 ARG A C 1
ATOM 762 O O . ARG A 1 96 ? 29.525 -9.489 -6.736 1.00 96.06 96 ARG A O 1
ATOM 769 N N . LYS A 1 97 ? 30.066 -8.289 -8.560 1.00 95.88 97 LYS A N 1
ATOM 770 C CA . LYS A 1 97 ? 31.014 -7.391 -7.859 1.00 95.88 97 LYS A CA 1
ATOM 771 C C . LYS A 1 97 ? 30.384 -6.707 -6.641 1.00 95.88 97 LYS A C 1
ATOM 773 O O . LYS A 1 97 ? 31.064 -6.498 -5.641 1.00 95.88 97 LYS A O 1
ATOM 778 N N . GLY A 1 98 ? 29.086 -6.395 -6.693 1.00 94.50 98 GLY A N 1
ATOM 779 C CA . GLY A 1 98 ? 28.362 -5.765 -5.584 1.00 94.50 98 GLY A CA 1
ATOM 780 C C . GLY A 1 98 ? 28.000 -6.704 -4.426 1.00 94.50 98 GLY A C 1
ATOM 781 O O . GLY A 1 98 ? 27.622 -6.229 -3.357 1.00 94.50 98 GLY A O 1
ATOM 782 N N . PHE A 1 99 ? 28.103 -8.027 -4.601 1.00 96.00 99 PHE A N 1
ATOM 783 C CA . PHE A 1 99 ? 27.613 -8.985 -3.604 1.00 96.00 99 PHE A CA 1
ATOM 784 C C . PHE A 1 99 ? 28.446 -8.986 -2.331 1.00 96.00 99 PHE A C 1
ATOM 786 O O . PHE A 1 99 ? 27.876 -9.127 -1.253 1.00 96.00 99 PHE A O 1
ATOM 793 N N . GLU A 1 100 ? 29.764 -8.819 -2.438 1.00 94.81 100 GLU A N 1
ATOM 794 C CA . GLU A 1 100 ? 30.626 -8.785 -1.255 1.00 94.81 100 GLU A CA 1
ATOM 795 C C . GLU A 1 100 ? 30.300 -7.570 -0.383 1.00 94.81 100 GLU A C 1
ATOM 797 O O . GLU A 1 100 ? 30.070 -7.712 0.815 1.00 94.81 100 GLU A O 1
ATOM 802 N N . PHE A 1 101 ? 30.148 -6.397 -1.008 1.00 95.44 101 PHE A N 1
ATOM 803 C CA . PHE A 1 101 ? 29.709 -5.181 -0.325 1.00 95.44 101 PHE A CA 1
ATOM 804 C C . PHE A 1 101 ? 28.317 -5.345 0.311 1.00 95.44 101 PHE A C 1
ATOM 806 O O . PHE A 1 101 ? 28.123 -5.045 1.486 1.00 95.44 101 PHE A O 1
ATOM 813 N N . ALA A 1 102 ? 27.341 -5.887 -0.423 1.00 96.81 102 ALA A N 1
ATOM 814 C CA . ALA A 1 102 ? 26.003 -6.115 0.123 1.00 96.81 102 ALA A CA 1
ATOM 815 C C . ALA A 1 102 ? 26.016 -7.100 1.308 1.00 96.81 102 ALA A C 1
ATOM 817 O O . ALA A 1 102 ? 25.314 -6.898 2.299 1.00 96.81 102 ALA A O 1
ATOM 818 N N . ARG A 1 103 ? 26.839 -8.156 1.243 1.00 97.19 103 ARG A N 1
ATOM 819 C CA . ARG A 1 103 ? 27.021 -9.100 2.355 1.00 97.19 103 ARG A CA 1
ATOM 820 C C . ARG A 1 103 ? 27.660 -8.429 3.563 1.00 97.19 103 ARG A C 1
ATOM 822 O O . ARG A 1 103 ? 27.226 -8.718 4.677 1.00 97.19 103 ARG A O 1
ATOM 829 N N . SER A 1 104 ? 28.635 -7.540 3.363 1.00 97.69 104 SER A N 1
ATOM 830 C CA . SER A 1 104 ? 29.232 -6.792 4.471 1.00 97.69 104 SER A CA 1
ATOM 831 C C . SER A 1 104 ? 28.232 -5.844 5.131 1.00 97.69 104 SER A C 1
ATOM 833 O O . SER A 1 104 ? 28.180 -5.811 6.357 1.00 97.69 104 SER A O 1
ATOM 835 N N . GLU A 1 105 ? 27.378 -5.164 4.359 1.00 98.06 105 GLU A N 1
ATOM 836 C CA . GLU A 1 105 ? 26.321 -4.297 4.907 1.00 98.06 105 GLU A CA 1
ATOM 837 C C . GLU A 1 105 ? 25.310 -5.100 5.739 1.00 98.06 105 GLU A C 1
ATOM 839 O O . GLU A 1 105 ? 24.976 -4.725 6.863 1.00 98.06 105 GLU A O 1
ATOM 844 N N . VAL A 1 106 ? 24.872 -6.262 5.239 1.00 98.00 106 VAL A N 1
ATOM 845 C CA . VAL A 1 106 ? 23.969 -7.154 5.985 1.00 98.00 106 VAL A CA 1
ATOM 846 C C . VAL A 1 106 ? 24.639 -7.703 7.246 1.00 98.00 106 VAL A C 1
ATOM 848 O O . VAL A 1 106 ? 23.993 -7.783 8.288 1.00 98.00 106 VAL A O 1
ATOM 851 N N . ALA A 1 107 ? 25.916 -8.092 7.180 1.00 98.25 107 ALA A N 1
ATOM 852 C CA . ALA A 1 107 ? 26.652 -8.584 8.344 1.00 98.25 107 ALA A CA 1
ATOM 853 C C . ALA A 1 107 ? 26.816 -7.492 9.414 1.00 98.25 107 ALA A C 1
ATOM 855 O O . ALA A 1 107 ? 26.590 -7.757 10.595 1.00 98.25 107 ALA A O 1
ATOM 856 N N . ALA A 1 108 ? 27.137 -6.263 9.001 1.00 98.31 108 ALA A N 1
ATOM 857 C CA . ALA A 1 108 ? 27.227 -5.113 9.893 1.00 98.31 108 ALA A CA 1
ATOM 858 C C . ALA A 1 108 ? 25.872 -4.801 10.545 1.00 98.31 108 ALA A C 1
ATOM 860 O O . ALA A 1 108 ? 25.801 -4.640 11.763 1.00 98.31 108 ALA A O 1
ATOM 861 N N . TRP A 1 109 ? 24.787 -4.795 9.763 1.00 98.19 109 TRP A N 1
ATOM 862 C CA . TRP A 1 109 ? 23.433 -4.594 10.281 1.00 98.19 109 TRP A CA 1
ATOM 863 C C . TRP A 1 109 ? 23.028 -5.682 11.284 1.00 98.19 109 TRP A C 1
ATOM 865 O O . TRP A 1 109 ? 22.526 -5.360 12.359 1.00 98.19 109 TRP A O 1
ATOM 875 N N . LYS A 1 110 ? 23.299 -6.961 10.984 1.00 98.00 110 LYS A N 1
ATOM 876 C CA . LYS A 1 110 ? 23.020 -8.074 11.907 1.00 98.00 110 LYS A CA 1
ATOM 877 C C . LYS A 1 110 ? 23.789 -7.942 13.217 1.00 98.00 110 LYS A C 1
ATOM 879 O O . LYS A 1 110 ? 23.187 -8.081 14.271 1.00 98.00 110 LYS A O 1
ATOM 884 N N . SER A 1 111 ? 25.081 -7.618 13.162 1.00 98.31 111 SER A N 1
ATOM 885 C CA . SER A 1 111 ? 25.892 -7.417 14.370 1.00 98.31 111 SER A CA 1
ATOM 886 C C . SER A 1 111 ? 25.399 -6.228 15.205 1.00 98.31 111 SER A C 1
ATOM 888 O O . SER A 1 111 ? 25.337 -6.308 16.434 1.00 98.31 111 SER A O 1
ATOM 890 N N . ALA A 1 112 ? 24.992 -5.138 14.547 1.00 98.12 112 ALA A N 1
ATOM 891 C CA . ALA A 1 112 ? 24.392 -3.992 15.221 1.00 98.12 112 ALA A CA 1
ATOM 892 C C . ALA A 1 112 ? 23.060 -4.364 15.891 1.00 98.12 112 ALA A C 1
ATOM 894 O O . ALA A 1 112 ? 22.820 -3.963 17.029 1.00 98.12 112 ALA A O 1
ATOM 895 N N . LEU A 1 113 ? 22.222 -5.163 15.220 1.00 97.31 113 LEU A N 1
ATOM 896 C CA . LEU A 1 113 ? 20.979 -5.679 15.789 1.00 97.31 113 LEU A CA 1
ATOM 897 C C . LEU A 1 113 ? 21.254 -6.596 16.987 1.00 97.31 113 LEU A C 1
ATOM 899 O O . LEU A 1 113 ? 20.662 -6.383 18.036 1.00 97.31 113 LEU A O 1
ATOM 903 N N . GLU A 1 114 ? 22.170 -7.561 16.869 1.00 97.50 114 GLU A N 1
ATOM 904 C CA . GLU A 1 114 ? 22.560 -8.467 17.963 1.00 97.50 114 GLU A CA 1
ATOM 905 C C . GLU A 1 114 ? 23.001 -7.690 19.206 1.00 97.50 114 GLU A C 1
ATOM 907 O O . GLU A 1 114 ? 22.511 -7.952 20.300 1.00 97.50 114 GLU A O 1
ATOM 912 N N . THR A 1 115 ? 23.842 -6.669 19.022 1.00 98.00 115 THR A N 1
ATOM 913 C CA . THR A 1 115 ? 24.274 -5.780 20.111 1.00 98.00 115 THR A CA 1
ATOM 914 C C . THR A 1 115 ? 23.088 -5.016 20.707 1.00 98.00 115 THR A C 1
ATOM 916 O O . THR A 1 115 ? 22.959 -4.887 21.921 1.00 98.00 115 THR A O 1
ATOM 919 N N . ARG A 1 116 ? 22.187 -4.498 19.862 1.00 97.19 116 ARG A N 1
ATOM 920 C CA . ARG A 1 116 ? 21.008 -3.744 20.308 1.00 97.19 116 ARG A CA 1
ATOM 921 C C . ARG A 1 116 ? 20.029 -4.623 21.098 1.00 97.19 116 ARG A C 1
ATOM 923 O O . ARG A 1 116 ? 19.417 -4.119 22.036 1.00 97.19 116 ARG A O 1
ATOM 930 N N . MET A 1 117 ? 19.917 -5.907 20.751 1.00 96.88 117 MET A N 1
ATOM 931 C CA . MET A 1 117 ? 19.069 -6.902 21.420 1.00 96.88 117 MET A CA 1
ATOM 932 C C . MET A 1 117 ? 19.545 -7.273 22.835 1.00 96.88 117 MET A C 1
ATOM 934 O O . MET A 1 117 ? 18.787 -7.898 23.573 1.00 96.88 117 MET A O 1
ATOM 938 N N . GLU A 1 118 ? 20.754 -6.881 23.251 1.00 97.19 118 GLU A N 1
ATOM 939 C CA . GLU A 1 118 ? 21.193 -7.020 24.650 1.00 97.19 118 GLU A CA 1
ATOM 940 C C . GLU A 1 118 ? 20.462 -6.043 25.592 1.00 97.19 118 GLU A C 1
ATOM 942 O O . GLU A 1 118 ? 20.350 -6.297 26.794 1.00 97.19 118 GLU A O 1
ATOM 947 N N . GLU A 1 119 ? 19.926 -4.932 25.068 1.00 97.75 119 GLU A N 1
ATOM 948 C CA . GLU A 1 119 ? 19.061 -4.032 25.832 1.00 97.75 119 GLU A CA 1
ATOM 949 C C . GLU A 1 119 ? 17.656 -4.628 25.944 1.00 97.75 119 GLU A C 1
ATOM 951 O O . GLU A 1 119 ? 16.926 -4.723 24.956 1.00 97.75 119 GLU A O 1
ATOM 956 N N . VAL A 1 120 ? 17.261 -4.964 27.174 1.00 95.88 120 VAL A N 1
ATOM 957 C CA . VAL A 1 120 ? 15.974 -5.607 27.486 1.00 95.88 120 VAL A CA 1
ATOM 958 C C . VAL A 1 120 ? 14.787 -4.849 26.881 1.00 95.88 120 VAL A C 1
ATOM 960 O O . VAL A 1 120 ? 13.965 -5.458 26.205 1.00 95.88 120 VAL A O 1
ATOM 963 N N . GLU A 1 121 ? 14.727 -3.524 27.047 1.00 93.62 121 GLU A N 1
ATOM 964 C CA . GLU A 1 121 ? 13.616 -2.707 26.534 1.00 93.62 121 GLU A CA 1
ATOM 965 C C . GLU A 1 121 ? 13.521 -2.745 24.999 1.00 93.62 121 GLU A C 1
ATOM 967 O O . GLU A 1 121 ? 12.427 -2.805 24.431 1.00 93.62 121 GLU A O 1
ATOM 972 N N . PHE A 1 122 ? 14.662 -2.719 24.305 1.00 94.69 122 PHE A N 1
ATOM 973 C CA . PHE A 1 122 ? 14.676 -2.831 22.851 1.00 94.69 122 PHE A CA 1
ATOM 974 C C . PHE A 1 122 ? 14.249 -4.226 22.401 1.00 94.69 122 PHE A C 1
ATOM 976 O O . PHE A 1 122 ? 13.424 -4.337 21.497 1.00 94.69 122 PHE A O 1
ATOM 983 N N . ALA A 1 123 ? 14.774 -5.275 23.037 1.00 93.94 123 ALA A N 1
ATOM 984 C CA . ALA A 1 123 ? 14.433 -6.653 22.711 1.00 93.94 123 ALA A CA 1
ATOM 985 C C . ALA A 1 123 ? 12.934 -6.928 22.893 1.00 93.94 123 ALA A C 1
ATOM 987 O O . ALA A 1 123 ? 12.319 -7.557 22.035 1.00 93.94 123 ALA A O 1
ATOM 988 N N . GLU A 1 124 ? 12.325 -6.412 23.963 1.00 91.44 124 GLU A N 1
ATOM 989 C CA . GLU A 1 124 ? 10.879 -6.498 24.186 1.00 91.44 124 GLU A CA 1
ATOM 990 C C . GLU A 1 124 ? 10.097 -5.841 23.043 1.00 91.44 124 GLU A C 1
ATOM 992 O O . GLU A 1 124 ? 9.245 -6.486 22.433 1.00 91.44 124 GLU A O 1
ATOM 997 N N . LYS A 1 125 ? 10.423 -4.594 22.677 1.00 91.69 125 LYS A N 1
ATOM 998 C CA . LYS A 1 125 ? 9.752 -3.885 21.570 1.00 91.69 125 LYS A CA 1
ATOM 999 C C . LYS A 1 125 ? 9.971 -4.563 20.218 1.00 91.69 125 LYS A C 1
ATOM 1001 O O . LYS A 1 125 ? 9.039 -4.647 19.422 1.00 91.69 125 LYS A O 1
ATOM 1006 N N . TRP A 1 126 ? 11.181 -5.056 19.964 1.00 93.50 126 TRP A N 1
ATOM 1007 C CA . TRP A 1 126 ? 11.512 -5.794 18.749 1.00 93.50 126 TRP A CA 1
ATOM 1008 C C . TRP A 1 126 ? 10.683 -7.073 18.636 1.00 93.50 126 TRP A C 1
ATOM 1010 O O . TRP A 1 126 ? 10.117 -7.342 17.581 1.00 93.50 126 TRP A O 1
ATOM 1020 N N . ASN A 1 127 ? 10.556 -7.828 19.727 1.00 91.81 127 ASN A N 1
ATOM 1021 C CA . ASN A 1 127 ? 9.769 -9.058 19.754 1.00 91.81 127 ASN A CA 1
ATOM 10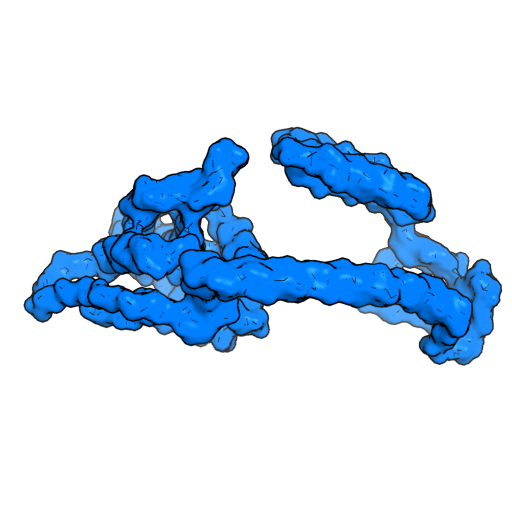22 C C . ASN A 1 127 ? 8.264 -8.797 19.611 1.00 91.81 127 ASN A C 1
ATOM 1024 O O . ASN A 1 127 ? 7.576 -9.626 19.030 1.00 91.81 127 ASN A O 1
ATOM 1028 N N . ILE A 1 128 ? 7.754 -7.649 20.070 1.00 91.69 128 ILE A N 1
ATOM 1029 C CA . ILE A 1 128 ? 6.363 -7.247 19.796 1.00 91.69 128 ILE A CA 1
ATOM 1030 C C . ILE A 1 128 ? 6.157 -6.938 18.302 1.00 91.69 128 ILE A C 1
ATOM 1032 O O . ILE A 1 128 ? 5.086 -7.199 17.768 1.00 91.69 128 ILE A O 1
ATOM 1036 N N . ALA A 1 129 ? 7.163 -6.377 17.624 1.00 93.06 129 ALA A N 1
ATOM 1037 C CA . ALA A 1 129 ? 7.079 -5.998 16.210 1.00 93.06 129 ALA A CA 1
ATOM 1038 C C . ALA A 1 129 ? 7.322 -7.161 15.237 1.00 93.06 129 ALA A C 1
ATOM 1040 O O . ALA A 1 129 ? 6.671 -7.247 14.200 1.00 93.06 129 ALA A O 1
ATOM 1041 N N . PHE A 1 130 ? 8.281 -8.033 15.545 1.00 92.38 130 PHE A N 1
ATOM 1042 C CA . PHE A 1 130 ? 8.783 -9.057 14.621 1.00 92.38 130 PHE A CA 1
ATOM 1043 C C . PHE A 1 130 ? 8.741 -10.482 15.182 1.00 92.38 130 PHE A C 1
ATOM 1045 O O . PHE A 1 130 ? 9.143 -11.413 14.487 1.00 92.38 130 PHE A O 1
ATOM 1052 N N . GLY A 1 131 ? 8.326 -10.659 16.436 1.00 85.38 131 GLY A N 1
ATOM 1053 C CA . GLY A 1 131 ? 8.140 -11.973 17.043 1.00 85.38 131 GLY A CA 1
ATOM 1054 C C . GLY A 1 131 ? 6.722 -12.510 16.849 1.00 85.38 131 GLY A C 1
ATOM 1055 O O . GLY A 1 131 ? 5.834 -11.827 16.353 1.00 85.38 131 GLY A O 1
ATOM 1056 N N . ASP A 1 132 ? 6.507 -13.744 17.302 1.00 74.25 132 ASP A N 1
ATOM 1057 C CA . ASP A 1 132 ? 5.230 -14.457 17.145 1.00 74.25 132 ASP A CA 1
ATOM 1058 C C . ASP A 1 132 ? 4.263 -14.259 18.331 1.00 74.25 132 ASP A C 1
ATOM 1060 O O . ASP A 1 132 ? 3.225 -14.918 18.416 1.00 74.25 132 ASP A O 1
ATOM 1064 N N . THR A 1 133 ? 4.612 -13.408 19.302 1.00 73.50 133 THR A N 1
ATOM 1065 C CA . THR A 1 133 ? 3.863 -13.271 20.559 1.00 73.50 133 THR A CA 1
ATOM 1066 C C . THR A 1 133 ? 3.483 -11.827 20.837 1.00 73.50 133 THR A C 1
ATOM 1068 O O . THR A 1 133 ? 4.347 -10.989 21.093 1.00 73.50 133 THR A O 1
ATOM 1071 N N . LEU A 1 134 ? 2.179 -11.567 20.876 1.00 76.81 134 LEU A N 1
ATOM 1072 C CA . LEU A 1 134 ? 1.621 -10.299 21.331 1.00 76.81 134 LEU A CA 1
ATOM 1073 C C . LEU A 1 134 ? 1.405 -10.320 22.858 1.00 76.81 134 LEU A C 1
ATOM 1075 O O . LEU A 1 134 ? 0.991 -11.354 23.399 1.00 76.81 134 LEU A O 1
ATOM 1079 N N . PRO A 1 135 ? 1.683 -9.214 23.573 1.00 82.12 135 PRO A N 1
ATOM 1080 C CA . PRO A 1 135 ? 1.375 -9.088 24.992 1.00 82.12 135 PRO A CA 1
ATOM 1081 C C . PRO A 1 135 ? -0.090 -9.406 25.305 1.00 82.12 135 PRO A C 1
ATOM 1083 O O . PRO A 1 135 ? -1.016 -8.895 24.679 1.00 82.12 135 PRO A O 1
ATOM 1086 N N . LEU A 1 136 ? -0.319 -10.229 26.329 1.00 82.06 136 LEU A N 1
ATOM 1087 C CA . LEU A 1 136 ? -1.672 -10.449 26.832 1.00 82.06 136 LEU A CA 1
ATOM 1088 C C . LEU A 1 136 ? -2.221 -9.146 27.423 1.00 82.06 136 LEU A C 1
ATOM 1090 O O . LEU A 1 136 ? -1.509 -8.425 28.123 1.00 82.06 136 LEU A O 1
ATOM 1094 N N . PHE A 1 137 ? -3.502 -8.885 27.191 1.00 84.81 137 PHE A N 1
ATOM 1095 C CA . PHE A 1 137 ? -4.222 -7.794 27.833 1.00 84.81 137 PHE A CA 1
ATOM 1096 C C . PHE A 1 137 ? -5.620 -8.254 28.245 1.00 84.81 137 PHE A C 1
ATOM 1098 O O . PHE A 1 137 ? -6.175 -9.200 27.677 1.00 84.81 137 PHE A O 1
ATOM 1105 N N . ASP A 1 138 ? -6.178 -7.586 29.250 1.00 86.94 138 ASP A N 1
ATOM 1106 C CA . ASP A 1 138 ? -7.517 -7.891 29.735 1.00 86.94 138 ASP A CA 1
ATOM 1107 C C . ASP A 1 138 ? -8.561 -7.455 28.705 1.00 86.94 138 ASP A C 1
ATOM 1109 O O . ASP A 1 138 ? -8.705 -6.269 28.393 1.00 86.94 138 ASP A O 1
ATOM 1113 N N . LEU A 1 139 ? -9.303 -8.433 28.188 1.00 85.88 139 LEU A N 1
ATOM 1114 C CA . LEU A 1 139 ? -10.399 -8.186 27.262 1.00 85.88 139 LEU A CA 1
ATOM 1115 C C . LEU A 1 139 ? -11.560 -7.505 28.001 1.00 85.88 139 LEU A C 1
ATOM 1117 O O . LEU A 1 139 ? -11.936 -7.956 29.089 1.00 85.88 139 LEU A O 1
ATOM 1121 N N . PRO A 1 140 ? -12.176 -6.460 27.423 1.00 86.50 140 PRO A N 1
ATOM 1122 C CA . PRO A 1 140 ? -13.377 -5.878 28.002 1.00 86.50 140 PRO A CA 1
ATOM 1123 C C . PRO A 1 140 ? -14.509 -6.915 28.031 1.00 86.50 140 PRO A C 1
ATOM 1125 O O . PRO A 1 140 ? -14.665 -7.714 27.110 1.00 86.50 140 PRO A O 1
ATOM 1128 N N . ALA A 1 141 ? -15.311 -6.897 29.094 1.00 87.62 141 ALA A N 1
ATOM 1129 C CA . ALA A 1 141 ? -16.461 -7.778 29.261 1.00 87.62 141 ALA A CA 1
ATOM 1130 C C . ALA A 1 141 ? -17.742 -6.953 29.391 1.00 87.62 141 ALA A C 1
ATOM 1132 O O . ALA A 1 141 ? -17.748 -5.896 30.027 1.00 87.62 141 ALA A O 1
ATOM 1133 N N . TYR A 1 142 ? -18.826 -7.451 28.801 1.00 90.31 142 TYR A N 1
ATOM 1134 C CA . TYR A 1 142 ? -20.129 -6.796 28.815 1.00 90.31 142 TYR A CA 1
ATOM 1135 C C . TYR A 1 142 ? -21.183 -7.711 29.431 1.00 90.31 142 TYR A C 1
ATOM 1137 O O . TYR A 1 142 ? -21.214 -8.918 29.170 1.00 90.31 142 TYR A O 1
ATOM 1145 N N . GLU A 1 143 ? -22.071 -7.126 30.232 1.00 91.25 143 GLU A N 1
ATOM 1146 C CA . GLU A 1 143 ? -23.136 -7.876 30.894 1.00 91.25 143 GLU A CA 1
ATOM 1147 C C . GLU A 1 143 ? -24.143 -8.426 29.867 1.00 91.25 143 GLU A C 1
ATOM 1149 O O . GLU A 1 143 ? -24.519 -7.716 28.922 1.00 91.25 143 GLU A O 1
ATOM 1154 N N . PRO A 1 144 ? -24.644 -9.663 30.043 1.00 86.69 144 PRO A N 1
ATOM 1155 C CA . PRO A 1 144 ? -25.675 -10.216 29.175 1.00 86.69 144 PRO A CA 1
ATOM 1156 C C . PRO A 1 144 ? -26.898 -9.294 29.062 1.00 86.69 144 PRO A C 1
ATOM 1158 O O . PRO A 1 144 ? -27.499 -8.889 30.056 1.00 86.69 144 PRO A O 1
ATOM 1161 N N . GLY A 1 145 ? -27.293 -8.972 27.827 1.00 79.38 145 GLY A N 1
ATOM 1162 C CA . GLY A 1 145 ? -28.442 -8.103 27.542 1.00 79.38 145 GLY A CA 1
ATOM 1163 C C . GLY A 1 145 ? -28.145 -6.598 27.559 1.00 79.38 145 GLY A C 1
ATOM 1164 O O . GLY A 1 145 ? -29.054 -5.802 27.301 1.00 79.38 145 GLY A O 1
ATOM 1165 N N . GLN A 1 146 ? -26.898 -6.186 27.809 1.00 86.75 146 GLN A N 1
ATOM 1166 C CA . GLN A 1 146 ? -26.483 -4.794 27.662 1.00 86.75 146 GLN A CA 1
ATOM 1167 C C . GLN A 1 146 ? -26.648 -4.336 26.200 1.00 86.75 146 GLN A C 1
ATOM 1169 O O . GLN A 1 146 ? -26.086 -4.914 25.272 1.00 86.75 146 GLN A O 1
ATOM 1174 N N . LYS A 1 147 ? -27.433 -3.275 25.978 1.00 87.94 147 LYS A N 1
ATOM 1175 C CA . LYS A 1 147 ? -27.713 -2.745 24.634 1.00 87.94 147 LYS A CA 1
ATOM 1176 C C . LYS A 1 147 ? -26.642 -1.742 24.211 1.00 87.94 147 LYS A C 1
ATOM 1178 O O . LYS A 1 147 ? -26.753 -0.553 24.506 1.00 87.94 147 LYS A O 1
ATOM 1183 N N . VAL A 1 148 ? -25.623 -2.220 23.504 1.00 91.38 148 VAL A N 1
ATOM 1184 C CA . VAL A 1 148 ? -24.558 -1.393 22.918 1.00 91.38 148 VAL A CA 1
ATOM 1185 C C . VAL A 1 148 ? -24.403 -1.762 21.446 1.00 91.38 148 VAL A C 1
ATOM 1187 O O . VAL A 1 148 ? -24.431 -2.933 21.088 1.00 91.38 148 VAL A O 1
ATOM 1190 N N . ALA A 1 149 ? -24.274 -0.755 20.581 1.00 91.12 149 ALA A N 1
ATOM 1191 C CA . ALA A 1 149 ? -23.980 -0.986 19.170 1.00 91.12 149 ALA A CA 1
ATOM 1192 C C . ALA A 1 149 ? -22.554 -1.534 19.021 1.00 91.12 149 ALA A C 1
ATOM 1194 O O . ALA A 1 149 ? -21.637 -0.978 19.621 1.00 91.12 149 ALA A O 1
ATOM 1195 N N . THR A 1 150 ? -22.354 -2.552 18.186 1.00 92.19 150 THR A N 1
ATOM 1196 C CA . THR A 1 150 ? -21.050 -3.218 17.993 1.00 92.19 150 THR A CA 1
ATOM 1197 C C . THR A 1 150 ? -19.933 -2.256 17.576 1.00 92.19 150 THR A C 1
ATOM 1199 O O . THR A 1 150 ? -18.825 -2.367 18.088 1.00 92.19 150 THR A O 1
ATOM 1202 N N . ARG A 1 151 ? -20.235 -1.211 16.788 1.00 91.25 151 ARG A N 1
ATOM 1203 C CA . ARG A 1 151 ? -19.269 -0.137 16.462 1.00 91.25 151 ARG A CA 1
ATOM 1204 C C . ARG A 1 151 ? -18.666 0.571 17.685 1.00 91.25 151 ARG A C 1
ATOM 1206 O O . ARG A 1 151 ? -17.591 1.139 17.601 1.00 91.25 151 ARG A O 1
ATOM 1213 N N . LYS A 1 152 ? -19.363 0.577 18.829 1.00 93.88 152 LYS A N 1
ATOM 1214 C CA . LYS A 1 152 ? -18.885 1.194 20.082 1.00 93.88 152 LYS A CA 1
ATOM 1215 C C . LYS A 1 152 ? -17.996 0.260 20.908 1.00 93.88 152 LYS A C 1
ATOM 1217 O O . LYS A 1 152 ? -17.664 0.606 22.036 1.00 93.88 152 LYS A O 1
ATOM 1222 N N . ILE A 1 153 ? -17.667 -0.918 20.383 1.00 95.06 153 ILE A N 1
ATOM 1223 C CA . ILE A 1 153 ? -16.838 -1.918 21.059 1.00 95.06 153 ILE A CA 1
ATOM 1224 C C . ILE A 1 153 ? -15.410 -1.866 20.533 1.00 95.06 153 ILE A C 1
ATOM 1226 O O . ILE A 1 153 ? -14.478 -1.788 21.327 1.00 95.06 153 ILE A O 1
ATOM 1230 N N . TRP A 1 154 ? -15.243 -1.851 19.207 1.00 94.56 154 TRP A N 1
ATOM 1231 C CA . TRP A 1 154 ? -13.924 -1.931 18.588 1.00 94.56 154 TRP A CA 1
ATOM 1232 C C . TRP A 1 154 ? -13.035 -0.722 18.913 1.00 94.56 154 TRP A C 1
ATOM 1234 O O . TRP A 1 154 ? -11.886 -0.913 19.287 1.00 94.56 154 TRP A O 1
ATOM 1244 N N . GLY A 1 155 ? -13.572 0.504 18.902 1.00 94.06 155 GLY A N 1
ATOM 1245 C CA . GLY A 1 155 ? -12.844 1.714 19.318 1.00 94.06 155 GLY A CA 1
ATOM 1246 C C . GLY A 1 155 ? -12.197 1.606 20.713 1.00 94.06 155 GLY A C 1
ATOM 1247 O O . GLY A 1 155 ? -10.971 1.600 20.822 1.00 94.06 155 GLY A O 1
ATOM 1248 N N . PRO A 1 156 ? -12.990 1.427 21.788 1.00 93.19 156 PRO A N 1
ATOM 1249 C CA . PRO A 1 156 ? -12.454 1.203 23.133 1.00 93.19 156 PRO A CA 1
ATOM 1250 C C . PRO A 1 156 ? -11.530 -0.018 23.247 1.00 93.19 156 PRO A C 1
ATOM 1252 O O . PRO A 1 156 ? -10.598 -0.013 24.051 1.00 93.19 156 PRO A O 1
ATOM 1255 N N . PHE A 1 157 ? -11.771 -1.065 22.450 1.00 94.88 157 PHE A N 1
ATOM 1256 C CA . PHE A 1 157 ? -10.885 -2.224 22.386 1.00 94.88 157 PHE A CA 1
ATOM 1257 C C . PHE A 1 157 ? -9.499 -1.830 21.861 1.00 94.88 157 PHE A C 1
ATOM 1259 O O . PHE A 1 157 ? -8.506 -2.113 22.530 1.00 94.88 157 PHE A O 1
ATOM 1266 N N . ILE A 1 158 ? -9.414 -1.145 20.713 1.00 95.25 158 ILE A N 1
ATOM 1267 C CA . ILE A 1 158 ? -8.125 -0.749 20.131 1.00 95.25 158 ILE A CA 1
ATOM 1268 C C . ILE A 1 158 ? -7.414 0.316 20.967 1.00 95.25 158 ILE A C 1
ATOM 1270 O O . ILE A 1 158 ? -6.189 0.319 21.022 1.00 95.25 158 ILE A O 1
ATOM 1274 N N . GLU A 1 159 ? -8.154 1.180 21.668 1.00 94.38 159 GLU A N 1
ATOM 1275 C CA . GLU A 1 159 ? -7.594 2.120 22.644 1.00 94.38 159 GLU A CA 1
ATOM 1276 C C . GLU A 1 159 ? -6.862 1.374 23.760 1.00 94.38 159 GLU A C 1
ATOM 1278 O O . GLU A 1 159 ? -5.694 1.653 24.028 1.00 94.38 159 GLU A O 1
ATOM 1283 N N . LYS A 1 160 ? -7.519 0.373 24.362 1.00 93.12 160 LYS A N 1
ATOM 1284 C CA . LYS A 1 160 ? -6.904 -0.436 25.415 1.00 93.12 160 LYS A CA 1
ATOM 1285 C C . LYS A 1 160 ? -5.741 -1.271 24.884 1.00 93.12 160 LYS A C 1
ATOM 1287 O O . LYS A 1 160 ? -4.697 -1.354 25.527 1.00 93.12 160 LYS A O 1
ATOM 1292 N N . PHE A 1 161 ? -5.907 -1.864 23.704 1.00 92.38 161 PHE A N 1
ATOM 1293 C CA . PHE A 1 161 ? -4.877 -2.659 23.044 1.00 92.38 161 PHE A CA 1
ATOM 1294 C C . PHE A 1 161 ? -3.618 -1.829 22.760 1.00 92.38 161 PHE A C 1
ATOM 1296 O O . PHE A 1 161 ? -2.505 -2.291 23.008 1.00 92.38 161 PHE A O 1
ATOM 1303 N N . ALA A 1 162 ? -3.781 -0.580 22.315 1.00 94.00 162 ALA A N 1
ATOM 1304 C CA . ALA A 1 162 ? -2.687 0.319 21.960 1.00 94.00 162 ALA A CA 1
ATOM 1305 C C . ALA A 1 162 ? -1.776 0.712 23.135 1.00 94.00 162 ALA A C 1
ATOM 1307 O O . ALA A 1 162 ? -0.660 1.177 22.880 1.00 94.00 162 ALA A O 1
ATOM 1308 N N . GLU A 1 163 ? -2.221 0.543 24.387 1.00 91.12 163 GLU A N 1
ATOM 1309 C CA . GLU A 1 163 ? -1.411 0.781 25.592 1.00 91.12 163 GLU A CA 1
ATOM 1310 C C . GLU A 1 163 ? -0.271 -0.239 25.730 1.00 91.12 163 GLU A C 1
ATOM 1312 O O . GLU A 1 163 ? 0.830 0.127 26.137 1.00 91.12 163 GLU A O 1
ATOM 1317 N N . SER A 1 164 ? -0.516 -1.505 25.371 1.00 89.06 164 SER A N 1
ATOM 1318 C CA . SER A 1 164 ? 0.477 -2.590 25.444 1.00 89.06 164 SER A CA 1
ATOM 1319 C C . SER A 1 164 ? 1.018 -3.023 24.078 1.00 89.06 164 SER A C 1
ATOM 1321 O O . SER A 1 164 ? 1.980 -3.784 24.020 1.00 89.06 164 SER A O 1
ATOM 1323 N N . HIS A 1 165 ? 0.436 -2.524 22.985 1.00 90.69 165 HIS A N 1
ATOM 1324 C CA . HIS A 1 165 ? 0.824 -2.846 21.611 1.00 90.69 165 HIS A CA 1
ATOM 1325 C C . HIS A 1 165 ? 1.253 -1.575 20.872 1.00 90.69 165 HIS A C 1
ATOM 1327 O O . HIS A 1 165 ? 0.451 -0.964 20.157 1.00 90.69 165 HIS A O 1
ATOM 1333 N N . PRO A 1 166 ? 2.520 -1.140 21.029 1.00 91.56 166 PRO A N 1
ATOM 1334 C CA . PRO A 1 166 ? 3.043 0.046 20.349 1.00 91.56 166 PRO A CA 1
ATOM 1335 C C . PRO A 1 166 ? 3.092 -0.102 18.817 1.00 91.56 166 PRO A C 1
ATOM 1337 O O . PRO A 1 166 ? 3.287 0.888 18.120 1.00 91.56 166 PRO A O 1
ATOM 1340 N N . THR A 1 167 ? 2.897 -1.317 18.300 1.00 94.44 167 THR A N 1
ATOM 1341 C CA . THR A 1 167 ? 2.919 -1.672 16.876 1.00 94.44 167 THR A CA 1
ATOM 1342 C C . THR A 1 167 ? 1.568 -1.511 16.185 1.00 94.44 167 THR A C 1
ATOM 1344 O O . THR A 1 167 ? 1.534 -1.509 14.957 1.00 94.44 167 THR A O 1
ATOM 1347 N N . LEU A 1 168 ? 0.473 -1.334 16.941 1.00 96.44 168 LEU A N 1
ATOM 1348 C CA . LEU A 1 168 ? -0.834 -1.032 16.360 1.00 96.44 168 LEU A CA 1
ATOM 1349 C C . LEU A 1 168 ? -0.817 0.371 15.745 1.00 96.44 168 LEU A C 1
ATOM 1351 O O . LEU A 1 168 ? -0.597 1.360 16.453 1.00 96.44 168 LEU A O 1
ATOM 1355 N N . VAL A 1 169 ? -1.105 0.441 14.449 1.00 98.31 169 VAL A N 1
ATOM 1356 C CA . VAL A 1 169 ? -1.248 1.671 13.665 1.00 98.31 169 VAL A CA 1
ATOM 1357 C C . VAL A 1 169 ? -2.498 1.591 12.795 1.00 98.31 169 VAL A C 1
ATOM 1359 O O . VAL A 1 169 ? -2.983 0.510 12.470 1.00 98.31 169 VAL A O 1
ATOM 1362 N N . GLY A 1 170 ? -3.031 2.727 12.376 1.00 98.38 170 GLY A N 1
ATOM 1363 C CA . GLY A 1 170 ? -4.205 2.738 11.510 1.00 98.38 170 GLY A CA 1
ATOM 1364 C C . GLY A 1 170 ? -4.977 4.028 11.636 1.00 98.38 170 GLY A C 1
ATOM 1365 O O . GLY A 1 170 ? -4.493 4.995 12.207 1.00 98.38 170 GLY A O 1
ATOM 1366 N N . GLY A 1 171 ? -6.187 4.060 11.108 1.00 98.31 171 GLY A N 1
ATOM 1367 C CA . GLY A 1 171 ? -7.040 5.235 11.206 1.00 98.31 171 GLY A CA 1
ATOM 1368 C C . GLY A 1 171 ? -8.321 5.068 10.414 1.00 98.31 171 GLY A C 1
ATOM 1369 O O . GLY A 1 171 ? -8.701 3.951 10.052 1.00 98.31 171 GLY A O 1
ATOM 1370 N N . SER A 1 172 ? -8.984 6.185 10.138 1.00 98.50 172 SER A N 1
ATOM 1371 C CA . SER A 1 172 ? -10.242 6.201 9.405 1.00 98.50 172 SER A CA 1
ATOM 1372 C C . SER A 1 172 ? -10.139 7.030 8.132 1.00 98.50 172 SER A C 1
ATOM 1374 O O . SER A 1 172 ? -9.413 8.020 8.056 1.00 98.50 172 SER A O 1
ATOM 1376 N N . ALA A 1 173 ? -10.920 6.656 7.123 1.00 98.56 173 ALA A N 1
ATOM 1377 C CA . ALA A 1 173 ? -11.117 7.477 5.937 1.00 98.56 173 ALA A CA 1
ATOM 1378 C C . ALA A 1 173 ? -12.069 8.656 6.235 1.00 98.56 173 ALA A C 1
ATOM 1380 O O . ALA A 1 173 ? -13.218 8.631 5.814 1.00 98.56 173 ALA A O 1
ATOM 1381 N N . ASP A 1 174 ? -11.608 9.656 7.003 1.00 98.25 174 ASP A N 1
ATOM 1382 C CA . ASP A 1 174 ? -12.357 10.887 7.368 1.00 98.25 174 ASP A CA 1
ATOM 1383 C C . ASP A 1 174 ? -13.649 10.648 8.179 1.00 98.25 174 ASP A C 1
ATOM 1385 O O . ASP A 1 174 ? -14.614 11.409 8.124 1.00 98.25 174 ASP A O 1
ATOM 1389 N N . LEU A 1 175 ? -13.698 9.537 8.915 1.00 97.56 175 LEU A N 1
ATOM 1390 C CA . LEU A 1 175 ? -14.906 9.038 9.582 1.00 97.56 175 LEU A CA 1
ATOM 1391 C C . LEU A 1 175 ? -14.639 8.631 11.036 1.00 97.56 175 LEU A C 1
ATOM 1393 O O . LEU A 1 175 ? -15.395 7.841 11.601 1.00 97.56 175 LEU A O 1
ATOM 1397 N N . GLU A 1 176 ? -13.598 9.173 11.673 1.00 96.81 176 GLU A N 1
ATOM 1398 C CA . GLU A 1 176 ? -13.164 8.783 13.017 1.00 96.81 176 GLU A CA 1
ATOM 1399 C C . GLU A 1 176 ? -14.296 8.812 14.058 1.00 96.81 176 GLU A C 1
ATOM 1401 O O . GLU A 1 176 ? -14.448 7.827 14.786 1.00 96.81 176 GLU A O 1
ATOM 1406 N N . PRO A 1 177 ? -15.148 9.858 14.139 1.00 96.75 177 PRO A N 1
ATOM 1407 C CA . PRO A 1 177 ? -16.241 9.872 15.112 1.00 96.75 177 PRO A CA 1
ATOM 1408 C C . PRO A 1 177 ? -17.296 8.796 14.832 1.00 96.75 177 PRO A C 1
ATOM 1410 O O . PRO A 1 177 ? -17.888 8.236 15.755 1.00 96.75 177 PRO A O 1
ATOM 1413 N N . SER A 1 178 ? -17.532 8.495 13.555 1.00 96.81 178 SER A N 1
ATOM 1414 C CA . SER A 1 178 ? -18.568 7.563 13.106 1.00 96.81 178 SER A CA 1
ATOM 1415 C C . SER A 1 178 ? -18.127 6.103 13.233 1.00 96.81 178 SER A C 1
ATOM 1417 O O . SER A 1 178 ? -18.945 5.251 13.603 1.00 96.81 178 SER A O 1
ATOM 1419 N N . ASN A 1 179 ? -16.841 5.846 12.981 1.00 97.25 179 ASN A N 1
ATOM 1420 C CA . ASN A 1 179 ? -16.160 4.564 13.165 1.00 97.25 179 ASN A CA 1
ATOM 1421 C C . ASN A 1 179 ? -15.658 4.349 14.599 1.00 97.25 179 ASN A C 1
ATOM 1423 O O . ASN A 1 179 ? -15.185 3.269 14.929 1.00 97.25 179 ASN A O 1
ATOM 1427 N N . VAL A 1 180 ? -15.809 5.357 15.464 1.00 97.19 180 VAL A N 1
ATOM 1428 C CA . VAL A 1 180 ? -15.420 5.324 16.880 1.00 97.19 180 VAL A CA 1
ATOM 1429 C C . VAL A 1 180 ? -13.904 5.133 17.066 1.00 97.19 180 VAL A C 1
ATOM 1431 O O . VAL A 1 180 ? -13.459 4.519 18.024 1.00 97.19 180 V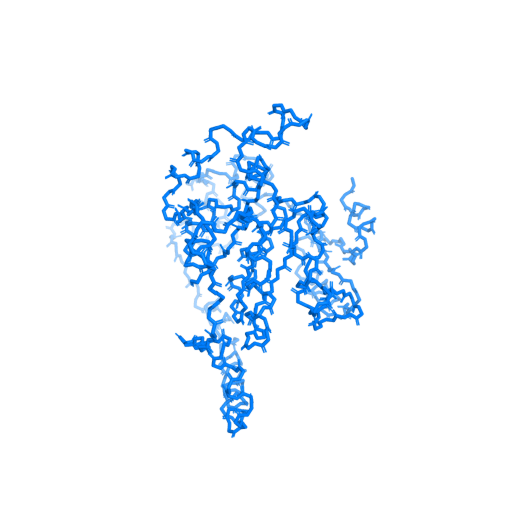AL A O 1
ATOM 1434 N N . THR A 1 181 ? -13.085 5.709 16.182 1.00 97.38 181 THR A N 1
ATOM 1435 C CA . THR A 1 181 ? -11.612 5.709 16.299 1.00 97.38 181 THR A CA 1
ATOM 1436 C C . THR A 1 181 ? -11.041 7.010 16.859 1.00 97.38 181 THR A C 1
ATOM 1438 O O . THR A 1 181 ? -9.830 7.124 17.035 1.00 97.38 181 THR A O 1
ATOM 1441 N N . THR A 1 182 ? -11.880 8.001 17.187 1.00 98.00 182 THR A N 1
ATOM 1442 C CA . THR A 1 182 ? -11.423 9.286 17.747 1.00 98.00 182 THR A CA 1
ATOM 1443 C C . THR A 1 182 ? -10.625 9.124 19.043 1.00 98.00 182 THR A C 1
ATOM 1445 O O . THR A 1 182 ? -9.661 9.856 19.257 1.00 98.00 182 THR A O 1
ATOM 1448 N N . GLY A 1 183 ? -11.002 8.188 19.920 1.00 97.44 183 GLY A N 1
ATOM 1449 C CA . GLY A 1 183 ? -10.263 7.959 21.162 1.00 97.44 183 GLY A CA 1
ATOM 1450 C C . GLY A 1 183 ? -8.868 7.389 20.900 1.00 97.44 183 GLY A C 1
ATOM 1451 O O . GLY A 1 183 ? -7.897 7.917 21.440 1.00 97.44 183 GLY A O 1
ATOM 1452 N N . PHE A 1 184 ? -8.745 6.427 19.976 1.00 97.94 184 PHE A N 1
ATOM 1453 C CA . PHE A 1 184 ? -7.445 5.939 19.502 1.00 97.94 184 PHE A CA 1
ATOM 1454 C C . PHE A 1 184 ? -6.597 7.081 18.932 1.00 97.94 184 PHE A C 1
ATOM 1456 O O . PHE A 1 184 ? -5.462 7.263 19.365 1.00 97.94 184 PHE A O 1
ATOM 1463 N N . ALA A 1 185 ? -7.162 7.906 18.042 1.00 97.94 185 ALA A N 1
ATOM 1464 C CA . ALA A 1 185 ? -6.463 9.047 17.451 1.00 97.94 185 ALA A CA 1
ATOM 1465 C C . ALA A 1 185 ? -5.919 10.026 18.505 1.00 97.94 185 ALA A C 1
ATOM 1467 O O . ALA A 1 185 ? -4.750 10.408 18.459 1.00 97.94 185 ALA A O 1
ATOM 1468 N N . ASN A 1 186 ? -6.733 10.367 19.507 1.00 98.00 186 ASN A N 1
ATOM 1469 C CA . ASN A 1 186 ? -6.318 11.234 20.610 1.00 98.00 186 ASN A CA 1
ATOM 1470 C C . ASN A 1 186 ? -5.230 10.600 21.489 1.00 98.00 186 ASN A C 1
ATOM 1472 O O . ASN A 1 186 ? -4.352 11.309 21.976 1.00 98.00 186 ASN A O 1
ATOM 1476 N N . LEU A 1 187 ? -5.296 9.283 21.708 1.00 97.69 187 LEU A N 1
ATOM 1477 C CA . LEU A 1 187 ? -4.347 8.543 22.539 1.00 97.69 187 LEU A CA 1
ATOM 1478 C C . LEU A 1 187 ? -2.958 8.473 21.897 1.00 97.69 187 LEU A C 1
ATOM 1480 O O . LEU A 1 187 ? -1.951 8.650 22.582 1.00 97.69 187 LEU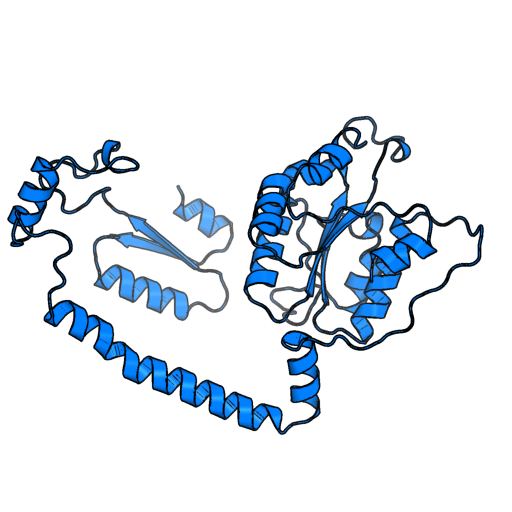 A O 1
ATOM 1484 N N . VAL A 1 188 ? -2.898 8.181 20.596 1.00 97.69 188 VAL A N 1
ATOM 1485 C CA . VAL A 1 188 ? -1.634 7.865 19.910 1.00 97.69 188 VAL A CA 1
ATOM 1486 C C . VAL A 1 188 ? -1.082 9.012 19.067 1.00 97.69 188 VAL A C 1
ATOM 1488 O O . VAL A 1 188 ? 0.076 8.957 18.650 1.00 97.69 188 VAL A O 1
ATOM 1491 N N . GLY A 1 189 ? -1.894 10.040 18.817 1.00 98.25 189 GLY A N 1
ATOM 1492 C CA . GLY A 1 189 ? -1.562 11.184 17.978 1.00 98.25 189 GLY A CA 1
ATOM 1493 C C . GLY A 1 189 ? -1.500 10.860 16.483 1.00 98.25 189 GLY A C 1
ATOM 1494 O O . GLY A 1 189 ? -1.204 9.737 16.061 1.00 98.25 189 GLY A O 1
ATOM 1495 N N . ASP A 1 190 ? -1.729 11.885 15.667 1.00 98.44 190 ASP A N 1
ATOM 1496 C CA . ASP A 1 190 ? -1.674 11.769 14.211 1.00 98.44 190 ASP A CA 1
ATOM 1497 C C . ASP A 1 190 ? -0.237 11.655 13.708 1.00 98.44 190 ASP A C 1
ATOM 1499 O O . ASP A 1 190 ? 0.645 12.431 14.101 1.00 98.44 190 ASP A O 1
ATOM 1503 N N . PHE A 1 191 ? -0.014 10.720 12.786 1.00 98.38 191 PHE A N 1
ATOM 1504 C CA . PHE A 1 191 ? 1.204 10.660 11.998 1.00 98.38 191 PHE A CA 1
ATOM 1505 C C . PHE A 1 191 ? 1.224 11.831 11.019 1.00 98.38 191 PHE A C 1
ATOM 1507 O O . PHE A 1 191 ? 0.434 11.910 10.076 1.00 98.38 191 PHE A O 1
ATOM 1514 N N . THR A 1 192 ? 2.157 12.751 11.226 1.00 97.00 192 THR A N 1
ATOM 1515 C CA . THR A 1 192 ? 2.324 13.936 10.380 1.00 97.00 192 THR A CA 1
ATOM 1516 C C . THR A 1 192 ? 3.797 14.154 10.068 1.00 97.00 192 THR A C 1
ATOM 1518 O O . THR A 1 192 ? 4.674 13.516 10.649 1.00 97.00 192 THR A O 1
ATOM 1521 N N . GLN A 1 193 ? 4.102 15.104 9.182 1.00 93.56 193 GLN A N 1
ATOM 1522 C CA . GLN A 1 193 ? 5.487 15.503 8.918 1.00 93.56 193 GLN A CA 1
ATOM 1523 C C . GLN A 1 193 ? 6.238 15.885 10.207 1.00 93.56 193 GLN A C 1
ATOM 1525 O O . GLN A 1 193 ? 7.410 15.541 10.345 1.00 93.56 193 GLN A O 1
ATOM 1530 N N . ASN A 1 194 ? 5.544 16.529 11.152 1.00 95.38 194 ASN A N 1
ATOM 1531 C CA . ASN A 1 194 ? 6.108 17.009 12.416 1.00 95.38 194 ASN A CA 1
ATOM 1532 C C . ASN A 1 194 ? 5.949 16.009 13.572 1.00 95.38 194 ASN A C 1
ATOM 1534 O O . ASN A 1 194 ? 6.564 16.189 14.619 1.00 95.38 194 ASN A O 1
ATOM 1538 N N . ASN A 1 195 ? 5.142 14.959 13.395 1.00 97.38 195 ASN A N 1
ATOM 1539 C CA . ASN A 1 195 ? 4.947 13.895 14.373 1.00 97.38 195 ASN A CA 1
ATOM 1540 C C . ASN A 1 195 ? 5.056 12.524 13.700 1.00 97.38 195 ASN A C 1
ATOM 1542 O O . ASN A 1 195 ? 4.056 11.907 13.340 1.00 97.38 195 ASN A O 1
ATOM 1546 N N . ARG A 1 196 ? 6.287 12.034 13.541 1.00 95.62 196 ARG A N 1
ATOM 1547 C CA . ARG A 1 196 ? 6.566 10.726 12.924 1.00 95.62 196 ARG A CA 1
ATOM 1548 C C . ARG A 1 196 ? 6.346 9.535 13.863 1.00 95.62 196 ARG A C 1
ATOM 1550 O O . ARG A 1 196 ? 6.477 8.402 13.421 1.00 95.62 196 ARG A O 1
ATOM 1557 N N . LEU A 1 197 ? 6.031 9.791 15.133 1.00 96.38 197 LEU A N 1
ATOM 1558 C CA . LEU A 1 197 ? 5.697 8.763 16.125 1.00 96.38 197 LEU A CA 1
ATOM 1559 C C . LEU A 1 197 ? 4.184 8.575 16.293 1.00 96.38 197 LEU A C 1
ATOM 1561 O O . LEU A 1 197 ? 3.766 7.659 16.997 1.00 96.38 197 LEU A O 1
ATOM 1565 N N . GLY A 1 198 ? 3.372 9.434 15.666 1.00 98.00 198 GLY A N 1
ATOM 1566 C CA . GLY A 1 198 ? 1.925 9.266 15.646 1.00 98.00 198 GLY A CA 1
ATOM 1567 C C . GLY A 1 198 ? 1.542 7.938 15.002 1.00 98.00 198 GLY A C 1
ATOM 1568 O O . GLY A 1 198 ? 2.149 7.527 14.012 1.00 98.00 198 GLY A O 1
ATOM 1569 N N . ARG A 1 199 ? 0.549 7.261 15.578 1.00 98.25 199 ARG A N 1
ATOM 1570 C CA . ARG A 1 199 ? 0.066 5.954 15.094 1.00 98.25 199 ARG A CA 1
ATOM 1571 C C . ARG A 1 199 ? -1.312 6.031 14.443 1.00 98.25 199 ARG A C 1
ATOM 1573 O O . ARG A 1 199 ? -1.765 5.032 13.889 1.00 98.25 199 ARG A O 1
ATOM 1580 N N . ASN A 1 200 ? -1.950 7.203 14.487 1.00 98.56 200 ASN A N 1
ATOM 1581 C CA . ASN A 1 200 ? -3.187 7.466 13.772 1.00 98.56 200 ASN A CA 1
ATOM 1582 C C . ASN A 1 200 ? -2.906 8.025 12.374 1.00 98.56 200 ASN A C 1
ATOM 1584 O O . ASN A 1 200 ? -2.143 8.979 12.214 1.00 98.56 200 ASN A O 1
ATOM 1588 N N . PHE A 1 201 ? -3.542 7.452 11.363 1.00 98.31 201 PHE A N 1
ATOM 1589 C CA . PHE A 1 201 ? -3.445 7.879 9.977 1.00 98.31 201 PHE A CA 1
ATOM 1590 C C . PHE A 1 201 ? -4.740 8.574 9.553 1.00 98.31 201 PHE A C 1
ATOM 1592 O O . PHE A 1 201 ? -5.773 7.937 9.360 1.00 98.31 201 PHE A O 1
ATOM 1599 N N . ALA A 1 202 ? -4.667 9.889 9.351 1.00 96.44 202 ALA A N 1
ATOM 1600 C CA . ALA A 1 202 ? -5.752 10.672 8.769 1.00 96.44 202 ALA A CA 1
ATOM 1601 C C . ALA A 1 202 ? -5.758 10.499 7.238 1.00 96.44 202 ALA A C 1
ATOM 1603 O O . ALA A 1 202 ? -5.176 11.297 6.497 1.00 96.44 202 ALA A O 1
ATOM 1604 N N . TYR A 1 203 ? -6.382 9.427 6.742 1.00 98.38 203 TYR A N 1
ATOM 1605 C CA . TYR A 1 203 ? -6.363 9.099 5.309 1.00 98.38 203 TYR A CA 1
ATOM 1606 C C . TYR A 1 203 ? -7.129 10.116 4.444 1.00 98.38 203 TYR A C 1
ATOM 1608 O O . TYR A 1 203 ? -6.824 10.283 3.255 1.00 98.38 203 TYR A O 1
ATOM 1616 N N . GLY A 1 204 ? -8.105 10.816 5.031 1.00 98.25 204 GLY A N 1
ATOM 1617 C CA . GLY A 1 204 ? -9.123 11.576 4.302 1.00 98.25 204 GLY A CA 1
ATOM 1618 C C . GLY A 1 204 ? -10.112 10.651 3.580 1.00 98.25 204 GLY A C 1
ATOM 1619 O O . GLY A 1 204 ? -10.060 9.435 3.748 1.00 98.25 204 GLY A O 1
ATOM 1620 N N . VAL A 1 205 ? -10.980 11.215 2.733 1.00 98.62 205 VAL A N 1
ATOM 1621 C CA . VAL A 1 205 ? -11.961 10.459 1.921 1.00 98.62 205 VAL A CA 1
ATOM 1622 C C . VAL A 1 205 ? -11.252 9.708 0.782 1.00 98.62 205 VAL A C 1
ATOM 1624 O O . VAL A 1 205 ? -11.232 10.142 -0.373 1.00 98.62 205 VAL A O 1
ATOM 1627 N N . ARG A 1 206 ? -10.513 8.656 1.148 1.00 98.69 206 ARG A N 1
ATOM 1628 C CA . ARG A 1 206 ? -9.563 7.933 0.293 1.00 98.69 206 ARG A CA 1
ATOM 1629 C C . ARG A 1 206 ? -9.496 6.452 0.665 1.00 98.69 206 ARG A C 1
ATOM 1631 O O . ARG A 1 206 ? -8.427 5.943 0.990 1.00 98.69 206 ARG A O 1
ATOM 1638 N N . GLU A 1 207 ? -10.612 5.743 0.575 1.00 98.88 207 GLU A N 1
ATOM 1639 C CA . GLU A 1 207 ? -10.711 4.322 0.924 1.00 98.88 207 GLU A CA 1
ATOM 1640 C C . GLU A 1 207 ? -9.730 3.478 0.109 1.00 98.88 207 GLU A C 1
ATOM 1642 O O . GLU A 1 207 ? -8.995 2.667 0.666 1.00 98.88 207 GLU A O 1
ATOM 1647 N N . PHE A 1 208 ? -9.650 3.690 -1.210 1.00 98.81 208 PHE A N 1
ATOM 1648 C CA . PHE A 1 208 ? -8.751 2.879 -2.030 1.00 98.81 208 PHE A CA 1
ATOM 1649 C C . PHE A 1 208 ? -7.265 3.113 -1.699 1.00 98.81 208 PHE A C 1
ATOM 1651 O O . PHE A 1 208 ? -6.566 2.127 -1.454 1.00 98.81 208 PHE A O 1
ATOM 1658 N N . PRO A 1 209 ? -6.764 4.367 -1.614 1.00 98.62 209 PRO A N 1
ATOM 1659 C CA . PRO A 1 209 ? -5.430 4.625 -1.079 1.00 98.62 209 PRO A CA 1
ATOM 1660 C C . PRO A 1 209 ? -5.212 4.100 0.344 1.00 98.62 209 PRO A C 1
ATOM 1662 O O . PRO A 1 209 ? -4.145 3.562 0.606 1.00 98.62 209 PRO A O 1
ATOM 1665 N N . MET A 1 210 ? -6.188 4.206 1.253 1.00 98.88 210 MET A N 1
ATOM 1666 C CA . MET A 1 210 ? -6.102 3.609 2.594 1.00 98.88 210 MET A CA 1
ATOM 1667 C C . MET A 1 210 ? -5.833 2.103 2.492 1.00 98.88 210 MET A C 1
ATOM 1669 O O . MET A 1 210 ? -4.868 1.607 3.071 1.00 98.88 210 MET A O 1
ATOM 1673 N N . GLY A 1 211 ? -6.624 1.384 1.694 1.00 98.69 211 GLY A N 1
ATOM 1674 C CA . GLY A 1 211 ? -6.458 -0.051 1.489 1.00 98.69 211 GLY A CA 1
ATOM 1675 C C . GLY A 1 211 ? -5.079 -0.426 0.935 1.00 98.69 211 GLY A C 1
ATOM 1676 O O . GLY A 1 211 ? -4.469 -1.386 1.410 1.00 98.69 211 GLY A O 1
ATOM 1677 N N . THR A 1 212 ? -4.554 0.324 -0.043 1.00 98.69 212 THR A N 1
ATOM 1678 C CA . THR A 1 212 ? -3.226 0.048 -0.625 1.00 98.69 212 THR A CA 1
ATOM 1679 C C . THR A 1 212 ? -2.078 0.433 0.306 1.00 98.69 212 THR A C 1
ATOM 1681 O O . THR A 1 212 ? -1.111 -0.324 0.401 1.00 98.69 212 THR A O 1
ATOM 1684 N N . ILE A 1 213 ? -2.191 1.552 1.030 1.00 98.75 213 ILE A N 1
ATOM 1685 C CA . ILE A 1 213 ? -1.234 1.973 2.062 1.00 98.75 213 ILE A CA 1
ATOM 1686 C C . ILE A 1 213 ? -1.142 0.898 3.143 1.00 98.75 213 ILE A C 1
ATOM 1688 O O . ILE A 1 213 ? -0.041 0.470 3.481 1.00 98.75 213 ILE A O 1
ATOM 1692 N N . ASN A 1 214 ? -2.279 0.397 3.623 1.00 98.75 214 ASN A N 1
ATOM 1693 C CA . ASN A 1 214 ? -2.304 -0.600 4.689 1.00 98.75 214 ASN A CA 1
ATOM 1694 C C . ASN A 1 214 ? -1.677 -1.924 4.248 1.00 98.75 214 ASN A C 1
ATOM 1696 O O . ASN A 1 214 ? -0.902 -2.517 4.994 1.00 98.75 214 ASN A O 1
ATOM 1700 N N . ASN A 1 215 ? -1.922 -2.355 3.008 1.00 98.75 215 ASN A N 1
ATOM 1701 C CA . ASN A 1 215 ? -1.226 -3.516 2.453 1.00 98.75 215 ASN A CA 1
ATOM 1702 C C . ASN A 1 215 ? 0.296 -3.285 2.386 1.00 98.75 215 ASN A C 1
ATOM 1704 O O . ASN A 1 215 ? 1.065 -4.189 2.702 1.00 98.75 215 ASN A O 1
ATOM 1708 N N . GLY A 1 216 ? 0.740 -2.082 2.006 1.00 98.69 216 GLY A N 1
ATOM 1709 C CA . GLY A 1 216 ? 2.159 -1.714 1.990 1.00 98.69 216 GLY A CA 1
ATOM 1710 C C . GLY A 1 216 ? 2.803 -1.729 3.380 1.00 98.69 216 GLY A C 1
ATOM 1711 O O . GLY A 1 216 ? 3.912 -2.234 3.530 1.00 98.69 216 GLY A O 1
ATOM 1712 N N . ILE A 1 217 ? 2.094 -1.237 4.400 1.00 98.44 217 ILE A N 1
ATOM 1713 C CA . ILE A 1 217 ? 2.550 -1.265 5.798 1.00 98.44 217 ILE A CA 1
ATOM 1714 C C . ILE A 1 217 ? 2.708 -2.710 6.283 1.00 98.44 217 ILE A C 1
ATOM 1716 O O . ILE A 1 217 ? 3.754 -3.056 6.829 1.00 98.44 217 ILE A O 1
ATOM 1720 N N . ALA A 1 218 ? 1.729 -3.579 6.016 1.00 97.81 218 ALA A N 1
ATOM 1721 C CA . ALA A 1 218 ? 1.835 -4.993 6.374 1.00 97.81 218 ALA A CA 1
ATOM 1722 C C . ALA A 1 218 ? 2.978 -5.711 5.635 1.00 97.81 218 ALA A C 1
ATOM 1724 O O . ALA A 1 218 ? 3.670 -6.531 6.228 1.00 97.81 218 ALA A O 1
ATOM 1725 N N . LEU A 1 219 ? 3.217 -5.383 4.358 1.00 98.06 219 LEU A N 1
ATOM 1726 C CA . LEU A 1 219 ? 4.343 -5.926 3.585 1.00 98.06 219 LEU A CA 1
ATOM 1727 C C . LEU A 1 219 ? 5.710 -5.475 4.114 1.00 98.06 219 LEU A C 1
ATOM 1729 O O . LEU A 1 219 ? 6.675 -6.225 3.999 1.00 98.06 219 LEU A O 1
ATOM 1733 N N . HIS A 1 220 ? 5.805 -4.262 4.663 1.00 97.75 220 HIS A N 1
ATOM 1734 C CA . HIS A 1 220 ? 7.033 -3.777 5.292 1.00 97.75 220 HIS A CA 1
ATOM 1735 C C . HIS A 1 220 ? 7.384 -4.594 6.548 1.00 97.75 220 HIS A C 1
ATOM 1737 O O . HIS A 1 220 ? 8.557 -4.862 6.802 1.00 97.75 220 HIS A O 1
ATOM 1743 N N . GLY A 1 221 ? 6.370 -5.009 7.314 1.00 94.31 221 GLY A N 1
ATOM 1744 C CA . GLY A 1 221 ? 6.531 -5.744 8.567 1.00 94.31 221 GLY A CA 1
ATOM 1745 C C . GLY A 1 221 ? 6.860 -4.839 9.759 1.00 94.31 221 GLY A C 1
ATOM 1746 O O . GLY A 1 221 ? 7.298 -3.695 9.601 1.00 94.31 221 GLY A O 1
ATOM 1747 N N . GLY A 1 222 ? 6.628 -5.361 10.966 1.00 93.75 222 GLY A N 1
ATOM 1748 C CA . GLY A 1 222 ? 6.867 -4.659 12.230 1.00 93.75 222 GLY A CA 1
ATOM 1749 C C . GLY A 1 222 ? 5.645 -3.949 12.825 1.00 93.75 222 GLY A C 1
ATOM 1750 O O . GLY A 1 222 ? 5.675 -3.577 13.996 1.00 93.75 222 GLY A O 1
ATOM 1751 N N . LEU A 1 223 ? 4.587 -3.732 12.037 1.00 95.38 223 LEU A N 1
ATOM 1752 C CA . LEU A 1 223 ? 3.388 -2.993 12.440 1.00 95.38 223 LEU A CA 1
ATOM 1753 C C . LEU A 1 223 ? 2.120 -3.803 12.164 1.00 95.38 223 LEU A C 1
ATOM 1755 O O . LEU A 1 223 ? 1.979 -4.396 11.096 1.00 95.38 223 LEU A O 1
ATOM 1759 N N . GLU A 1 224 ? 1.182 -3.737 13.105 1.00 94.88 224 GLU A N 1
ATOM 1760 C CA . GLU A 1 224 ? -0.168 -4.283 12.981 1.00 94.88 224 GLU A CA 1
ATOM 1761 C C . GLU A 1 224 ? -1.086 -3.157 12.516 1.00 94.88 224 GLU A C 1
ATOM 1763 O O . GLU A 1 224 ? -1.265 -2.163 13.222 1.00 94.88 224 GLU A O 1
ATOM 1768 N N . VAL A 1 225 ? -1.626 -3.265 11.303 1.00 97.81 225 VAL A N 1
ATOM 1769 C CA . VAL A 1 225 ? -2.306 -2.143 10.646 1.00 97.81 225 VAL A CA 1
ATOM 1770 C C . VAL A 1 225 ? -3.792 -2.396 10.435 1.00 97.81 225 VAL A C 1
ATOM 1772 O O . VAL A 1 225 ? -4.204 -3.460 9.965 1.00 97.81 225 VAL A O 1
ATOM 1775 N N . PHE A 1 226 ? -4.597 -1.371 10.717 1.00 98.62 226 PHE A N 1
ATOM 1776 C CA . PHE A 1 226 ? -6.021 -1.353 10.407 1.00 98.62 226 PHE A CA 1
ATOM 1777 C C . PHE A 1 226 ? -6.432 -0.152 9.543 1.00 98.62 226 PHE A C 1
ATOM 1779 O O . PHE A 1 226 ? -5.767 0.883 9.515 1.00 98.62 226 PHE A O 1
ATOM 1786 N N . GLY A 1 227 ? -7.570 -0.267 8.858 1.00 98.56 227 GLY A N 1
ATOM 1787 C CA . GLY A 1 227 ? -8.261 0.860 8.222 1.00 98.56 227 GLY A CA 1
ATOM 1788 C C . GLY A 1 227 ? -9.759 0.808 8.495 1.00 98.56 227 GLY A C 1
ATOM 1789 O O . GLY A 1 227 ? -10.333 -0.279 8.517 1.00 98.56 227 GLY A O 1
ATOM 1790 N N . ALA A 1 228 ? -10.382 1.966 8.712 1.00 98.62 228 ALA A N 1
ATOM 1791 C CA . ALA A 1 228 ? -11.803 2.062 9.022 1.00 98.62 228 ALA A CA 1
ATOM 1792 C C . ALA A 1 228 ? -12.570 2.941 8.022 1.00 98.62 228 ALA A C 1
ATOM 1794 O O . ALA A 1 228 ? -12.142 4.042 7.670 1.00 98.62 228 ALA A O 1
ATOM 1795 N N . THR A 1 229 ? -13.741 2.469 7.595 1.00 98.81 229 THR A N 1
ATOM 1796 C CA . THR A 1 229 ? -14.729 3.239 6.819 1.00 98.81 229 THR A CA 1
ATOM 1797 C C . THR A 1 229 ? -16.125 2.618 6.998 1.00 98.81 229 THR A C 1
ATOM 1799 O O . THR A 1 229 ? -16.304 1.658 7.750 1.00 98.81 229 THR A O 1
ATOM 1802 N N . PHE A 1 230 ? -17.147 3.161 6.344 1.00 98.75 230 PHE A N 1
ATOM 1803 C CA . PHE A 1 230 ? -18.465 2.527 6.307 1.00 98.75 230 PHE A CA 1
ATOM 1804 C C . PHE A 1 230 ? -18.446 1.299 5.409 1.00 98.75 230 PHE A C 1
ATOM 1806 O O . PHE A 1 230 ? -17.791 1.282 4.368 1.00 98.75 230 PHE A O 1
ATOM 1813 N N . PHE A 1 231 ? -19.213 0.273 5.771 1.00 98.81 231 PHE A N 1
ATOM 1814 C CA . PHE A 1 231 ? -19.182 -0.995 5.053 1.00 98.81 231 PHE A CA 1
ATOM 1815 C C . PHE A 1 231 ? -19.603 -0.864 3.586 1.00 98.81 231 PHE A C 1
ATOM 1817 O O . PHE A 1 231 ? -19.047 -1.533 2.716 1.00 98.81 231 PHE A O 1
ATOM 1824 N N . VAL A 1 232 ? -20.524 0.053 3.295 1.00 98.81 232 VAL A N 1
ATOM 1825 C CA . VAL A 1 232 ? -20.938 0.388 1.927 1.00 98.81 232 VAL A CA 1
ATOM 1826 C C . VAL A 1 232 ? -19.784 0.905 1.050 1.00 98.81 232 VAL A C 1
ATOM 1828 O O . VAL A 1 232 ? -19.761 0.683 -0.154 1.00 98.81 232 VAL A O 1
ATOM 1831 N N . PHE A 1 233 ? -18.763 1.533 1.641 1.00 98.81 233 PHE A N 1
ATOM 1832 C CA . PHE A 1 233 ? -17.602 2.044 0.906 1.00 98.81 233 PHE A CA 1
ATOM 1833 C C . PHE A 1 233 ? -16.477 1.015 0.763 1.00 98.81 233 PHE A C 1
ATOM 1835 O O . PHE A 1 233 ? -15.479 1.293 0.100 1.00 98.81 233 PHE A O 1
ATOM 1842 N N . SER A 1 234 ? -16.648 -0.208 1.282 1.00 98.62 234 SER A N 1
ATOM 1843 C CA . SER A 1 234 ? -15.712 -1.314 1.016 1.00 98.62 234 SER A CA 1
ATOM 1844 C C . SER A 1 234 ? -15.542 -1.593 -0.486 1.00 98.62 234 SER A C 1
ATOM 1846 O O . SER A 1 234 ? -14.471 -2.018 -0.925 1.00 98.62 234 SER A O 1
ATOM 1848 N N . ASP A 1 235 ? -16.553 -1.277 -1.300 1.00 98.75 235 ASP A N 1
ATOM 1849 C CA . ASP A 1 235 ? -16.482 -1.370 -2.758 1.00 98.75 235 ASP A CA 1
ATOM 1850 C C . ASP A 1 235 ? -15.418 -0.450 -3.376 1.00 98.75 235 ASP A C 1
ATOM 1852 O O . ASP A 1 235 ? -14.786 -0.835 -4.365 1.00 98.75 235 ASP A O 1
ATOM 1856 N N . TYR A 1 236 ? -15.146 0.713 -2.774 1.00 98.81 236 TYR A N 1
ATOM 1857 C CA . TYR A 1 236 ? -14.126 1.644 -3.263 1.00 98.81 236 TYR A CA 1
ATOM 1858 C C . TYR A 1 236 ? -12.715 1.071 -3.113 1.00 98.81 236 TYR A C 1
ATOM 1860 O O . TYR A 1 236 ? -11.878 1.281 -3.987 1.00 98.81 236 TYR A O 1
ATOM 1868 N N . GLU A 1 237 ? -12.445 0.291 -2.063 1.00 98.56 237 GLU A N 1
ATOM 1869 C CA . GLU A 1 237 ? -11.129 -0.317 -1.829 1.00 98.56 237 GLU A CA 1
ATOM 1870 C C . GLU A 1 237 ? -11.046 -1.806 -2.200 1.00 98.56 237 GLU A C 1
ATOM 1872 O O . GLU A 1 237 ? -10.018 -2.456 -1.990 1.00 98.56 237 GLU A O 1
ATOM 1877 N N . ARG A 1 238 ? -12.098 -2.362 -2.811 1.00 98.62 238 ARG A N 1
ATOM 1878 C CA . ARG A 1 238 ? -12.213 -3.789 -3.146 1.00 98.62 238 ARG A CA 1
ATOM 1879 C C . ARG A 1 238 ? -10.989 -4.383 -3.864 1.00 98.62 238 ARG A C 1
ATOM 1881 O O . ARG A 1 238 ? -10.605 -5.506 -3.516 1.00 98.62 238 ARG A O 1
ATOM 1888 N N . PRO A 1 239 ? -10.324 -3.705 -4.827 1.00 98.75 239 PRO A N 1
ATOM 1889 C CA . PRO A 1 239 ? -9.103 -4.240 -5.430 1.00 98.75 239 PRO A CA 1
ATOM 1890 C C . PRO A 1 239 ? -7.951 -4.404 -4.426 1.00 98.75 239 PRO A C 1
ATOM 1892 O O . PRO A 1 239 ? -7.210 -5.385 -4.512 1.00 98.75 239 PRO A O 1
ATOM 1895 N N . ALA A 1 240 ? -7.825 -3.498 -3.449 1.00 98.69 240 ALA A N 1
ATOM 1896 C CA . ALA A 1 240 ? -6.832 -3.600 -2.382 1.00 98.69 240 ALA A CA 1
ATOM 1897 C C . ALA A 1 240 ? -7.160 -4.754 -1.424 1.00 98.69 240 ALA A C 1
ATOM 1899 O O . ALA A 1 240 ? -6.263 -5.529 -1.096 1.00 98.69 240 ALA A O 1
ATOM 1900 N N . ILE A 1 241 ? -8.435 -4.937 -1.053 1.00 98.56 241 ILE A N 1
ATOM 1901 C CA . ILE A 1 241 ? -8.892 -6.089 -0.250 1.00 98.56 241 ILE A CA 1
ATOM 1902 C C . ILE A 1 241 ? -8.571 -7.407 -0.967 1.00 98.56 241 ILE A C 1
ATOM 1904 O O . ILE A 1 241 ? -8.063 -8.352 -0.364 1.00 98.56 241 ILE A O 1
ATOM 1908 N N . ARG A 1 242 ? -8.829 -7.485 -2.278 1.00 98.75 242 ARG A N 1
ATOM 1909 C CA . ARG A 1 242 ? -8.523 -8.686 -3.065 1.00 98.75 242 ARG A CA 1
ATOM 1910 C C . ARG A 1 242 ? -7.023 -8.991 -3.076 1.00 98.75 242 ARG A C 1
ATOM 1912 O O . ARG A 1 242 ? -6.655 -10.154 -2.937 1.00 98.75 242 ARG A O 1
ATOM 1919 N N . LEU A 1 243 ? -6.167 -7.981 -3.260 1.00 98.69 243 LEU A N 1
ATOM 1920 C CA . LEU A 1 243 ? -4.712 -8.173 -3.210 1.00 98.69 243 LEU A CA 1
ATOM 1921 C C . LEU A 1 243 ? -4.241 -8.585 -1.816 1.00 98.69 243 LEU A C 1
ATOM 1923 O O . LEU A 1 243 ? -3.467 -9.528 -1.711 1.00 98.69 243 LEU A O 1
ATOM 1927 N N . ARG A 1 244 ? -4.780 -7.967 -0.764 1.00 98.06 244 ARG A N 1
ATOM 1928 C CA . ARG A 1 244 ? -4.516 -8.334 0.632 1.00 98.06 244 ARG A CA 1
ATOM 1929 C C . ARG A 1 244 ? -4.768 -9.817 0.885 1.00 98.06 244 ARG A C 1
ATOM 1931 O O . ARG A 1 244 ? -3.891 -10.508 1.392 1.00 98.06 244 ARG A O 1
ATOM 1938 N N . ALA A 1 245 ? -5.939 -10.305 0.477 1.00 98.56 245 ALA A N 1
ATOM 1939 C CA . ALA A 1 245 ? -6.323 -11.703 0.635 1.00 98.56 245 ALA A CA 1
ATOM 1940 C C . ALA A 1 245 ? -5.429 -12.643 -0.192 1.00 98.56 245 ALA A C 1
ATOM 1942 O O . ALA A 1 245 ? -4.986 -13.678 0.305 1.00 98.56 245 ALA A O 1
ATOM 1943 N N . LEU A 1 246 ? -5.103 -12.262 -1.434 1.00 98.62 246 LEU A N 1
ATOM 1944 C CA . LEU A 1 246 ? -4.196 -13.023 -2.300 1.00 98.62 246 LEU A CA 1
ATOM 1945 C C . LEU A 1 246 ? -2.774 -13.118 -1.724 1.00 98.62 246 LEU A C 1
ATOM 1947 O O . LEU A 1 246 ? -2.125 -14.149 -1.865 1.00 98.62 246 LEU A O 1
ATOM 1951 N N . GLN A 1 247 ? -2.299 -12.045 -1.095 1.00 98.44 247 GLN A N 1
ATOM 1952 C CA . GLN A 1 247 ? -0.972 -11.946 -0.489 1.00 98.44 247 GLN A CA 1
ATOM 1953 C C . GLN A 1 247 ? -0.918 -12.521 0.936 1.00 98.44 247 GLN A C 1
ATOM 1955 O O . GLN A 1 247 ? 0.172 -12.654 1.483 1.00 98.44 247 GLN A O 1
ATOM 1960 N N . GLY A 1 248 ? -2.065 -12.863 1.535 1.00 97.94 248 GLY A N 1
ATOM 1961 C CA . GLY A 1 248 ? -2.143 -13.376 2.905 1.00 97.94 248 GLY A CA 1
ATOM 1962 C C . GLY A 1 248 ? -1.754 -12.347 3.970 1.00 97.94 248 GLY A C 1
ATOM 1963 O O . GLY A 1 248 ? -1.174 -12.720 4.983 1.00 97.94 248 GLY A O 1
ATOM 1964 N N . LEU A 1 249 ? -2.026 -11.058 3.732 1.00 97.94 249 LEU A N 1
ATOM 1965 C CA . LEU A 1 249 ? -1.605 -9.982 4.636 1.00 97.94 249 LEU A CA 1
ATOM 1966 C C . LEU A 1 249 ? -2.564 -9.826 5.832 1.00 97.94 249 LEU A C 1
ATOM 1968 O O . LEU A 1 249 ? -3.779 -9.766 5.611 1.00 97.94 249 LEU A O 1
ATOM 1972 N N . PRO A 1 250 ? -2.051 -9.664 7.068 1.00 95.00 250 PRO A N 1
ATOM 1973 C CA . PRO A 1 250 ? -2.850 -9.582 8.296 1.00 95.00 250 PRO A CA 1
ATOM 1974 C C . PRO A 1 250 ? -3.426 -8.175 8.548 1.00 95.00 250 PRO A C 1
ATOM 1976 O O . PRO A 1 250 ? -3.383 -7.655 9.654 1.00 95.00 250 PRO A O 1
ATOM 1979 N N . VAL A 1 251 ? -3.959 -7.516 7.518 1.00 97.81 251 VAL A N 1
ATOM 1980 C CA . VAL A 1 251 ? -4.518 -6.162 7.665 1.00 97.81 251 VAL A CA 1
ATOM 1981 C C . VAL A 1 251 ? -5.991 -6.232 8.065 1.00 97.81 251 VAL A C 1
ATOM 1983 O O . VAL A 1 251 ? -6.808 -6.820 7.345 1.00 97.81 251 VAL A O 1
ATOM 1986 N N . VAL A 1 252 ? -6.352 -5.531 9.137 1.00 97.81 252 VAL A N 1
ATOM 1987 C CA . VAL A 1 252 ? -7.735 -5.438 9.627 1.00 97.81 252 VAL A CA 1
ATOM 1988 C C . VAL A 1 252 ? -8.491 -4.318 8.904 1.00 97.81 252 VAL A C 1
ATOM 1990 O O . VAL A 1 252 ? -8.000 -3.200 8.768 1.00 97.81 252 VAL A O 1
ATOM 1993 N N . SER A 1 253 ? -9.706 -4.603 8.433 1.00 98.00 253 SER A N 1
ATOM 1994 C CA . SER A 1 253 ? -10.645 -3.567 7.984 1.00 98.00 253 SER A CA 1
ATOM 1995 C C . SER A 1 253 ? -11.815 -3.495 8.956 1.00 98.00 253 SER A C 1
ATOM 1997 O O . SER A 1 253 ? -12.563 -4.466 9.066 1.00 98.00 253 SER A O 1
ATOM 1999 N N . GLU A 1 254 ? -11.986 -2.357 9.629 1.00 98.00 254 GLU A N 1
ATOM 2000 C CA . GLU A 1 254 ? -13.171 -2.093 10.446 1.00 98.00 254 GLU A CA 1
ATOM 2001 C C . GLU A 1 254 ? -14.244 -1.428 9.584 1.00 98.00 254 GLU A C 1
ATOM 2003 O O . GLU A 1 254 ? -14.117 -0.276 9.160 1.00 98.00 254 GLU A O 1
ATOM 2008 N N . TYR A 1 255 ? -15.322 -2.166 9.338 1.00 98.44 255 TYR A N 1
ATOM 2009 C CA . TYR A 1 255 ? -16.454 -1.690 8.557 1.00 98.44 255 TYR A CA 1
ATOM 2010 C C . TYR A 1 255 ? -17.679 -1.496 9.442 1.00 98.44 255 TYR A C 1
ATOM 2012 O O . TYR A 1 255 ? -18.369 -2.450 9.802 1.00 98.44 255 TYR A O 1
ATOM 2020 N N . THR A 1 256 ? -17.983 -0.237 9.753 1.00 98.31 256 THR A N 1
ATOM 2021 C CA . THR A 1 256 ? -19.184 0.122 10.520 1.00 98.31 256 THR A CA 1
ATOM 2022 C C . THR A 1 256 ? -20.387 0.362 9.594 1.00 98.31 256 THR A C 1
ATOM 2024 O O . THR A 1 256 ? -20.273 0.209 8.379 1.00 98.31 256 THR A O 1
ATOM 2027 N N . HIS A 1 257 ? -21.551 0.751 10.135 1.00 98.25 257 HIS A N 1
ATOM 2028 C CA . HIS A 1 257 ? -22.735 1.117 9.328 1.00 98.25 257 HIS A CA 1
ATOM 2029 C C . HIS A 1 257 ? -23.140 -0.002 8.347 1.00 98.25 257 HIS A C 1
ATOM 2031 O O . HIS A 1 257 ? -23.264 0.179 7.141 1.00 98.25 257 HIS A O 1
ATOM 2037 N N . ASP A 1 258 ? -23.301 -1.207 8.888 1.00 98.12 258 ASP A N 1
ATOM 2038 C CA . ASP A 1 258 ? -23.236 -2.465 8.142 1.00 98.12 258 ASP A CA 1
ATOM 2039 C C . ASP A 1 258 ? -24.547 -2.924 7.478 1.00 98.12 258 ASP A C 1
ATOM 2041 O O . ASP A 1 258 ? -24.628 -4.064 7.013 1.00 98.12 258 ASP A O 1
ATOM 2045 N N . SER A 1 259 ? -25.602 -2.103 7.484 1.00 98.25 259 SER A N 1
ATOM 2046 C CA . SER A 1 259 ? -26.935 -2.523 7.032 1.00 98.25 259 SER A CA 1
ATOM 2047 C C . SER A 1 259 ? -27.905 -1.356 6.813 1.00 98.25 259 SER A C 1
ATOM 2049 O O . SER A 1 259 ? -27.572 -0.188 6.986 1.00 98.25 259 SER A O 1
ATOM 2051 N N . ILE A 1 260 ? -29.166 -1.674 6.506 1.00 98.06 260 ILE A N 1
ATOM 2052 C CA . ILE A 1 260 ? -30.276 -0.711 6.409 1.00 98.06 260 ILE A CA 1
ATOM 2053 C C . ILE A 1 260 ? -30.505 0.127 7.682 1.00 98.06 260 ILE A C 1
ATOM 2055 O O . ILE A 1 260 ? -31.158 1.166 7.623 1.00 98.06 260 ILE A O 1
ATOM 2059 N N . PHE A 1 261 ? -29.962 -0.291 8.832 1.00 96.75 261 PHE A N 1
ATOM 2060 C CA . PHE A 1 261 ? -30.080 0.441 10.097 1.00 96.75 261 PHE A CA 1
ATOM 2061 C C . PHE A 1 261 ? -29.274 1.743 10.146 1.00 96.75 261 PHE A C 1
ATOM 2063 O O . PHE A 1 261 ? -29.381 2.469 11.131 1.00 96.75 261 PHE A O 1
ATOM 2070 N N . VAL A 1 262 ? -28.517 2.064 9.092 1.00 97.19 262 VAL A N 1
ATOM 2071 C CA . VAL A 1 262 ? -27.983 3.417 8.883 1.00 97.19 262 VAL A CA 1
ATOM 2072 C C . VAL A 1 262 ? -29.105 4.460 8.871 1.00 97.19 262 VAL A C 1
ATOM 2074 O O . VAL A 1 262 ? -28.920 5.545 9.405 1.00 97.19 262 VAL A O 1
ATOM 2077 N N . GLY A 1 263 ? -30.285 4.119 8.338 1.00 97.50 263 GLY A N 1
ATOM 2078 C CA . GLY A 1 263 ? -31.454 4.993 8.400 1.00 97.50 263 GLY A CA 1
ATOM 2079 C C . GLY A 1 263 ? -31.427 6.099 7.348 1.00 97.50 263 GLY A C 1
ATOM 2080 O O . GLY A 1 263 ? -31.495 5.822 6.150 1.00 97.50 263 GLY A O 1
ATOM 2081 N N . GLU A 1 264 ? -31.392 7.345 7.798 1.00 97.50 264 GLU A N 1
ATOM 2082 C CA . GLU A 1 264 ? -31.717 8.544 7.025 1.00 97.50 264 GLU A CA 1
ATOM 2083 C C . GLU A 1 264 ? -30.773 8.827 5.848 1.00 97.50 264 GLU A C 1
ATOM 2085 O O . GLU A 1 264 ? -31.223 9.414 4.863 1.00 97.50 264 GLU A O 1
ATOM 2090 N N . ASP A 1 265 ? -29.523 8.352 5.887 1.00 97.62 265 ASP A N 1
ATOM 2091 C CA . ASP A 1 265 ? -28.585 8.489 4.756 1.00 97.62 265 ASP A CA 1
ATOM 2092 C C . ASP A 1 265 ? -29.045 7.714 3.506 1.00 97.62 265 ASP A C 1
ATOM 2094 O O . ASP A 1 265 ? -28.605 7.979 2.383 1.00 97.62 265 ASP A O 1
ATOM 2098 N N . GLY A 1 266 ? -29.983 6.779 3.683 1.00 98.12 266 GLY A N 1
ATOM 2099 C CA . GLY A 1 266 ? -30.703 6.143 2.592 1.00 98.12 266 GLY A CA 1
ATOM 2100 C C . GLY A 1 266 ? -29.894 5.095 1.818 1.00 98.12 266 GLY A C 1
ATOM 2101 O O . GLY A 1 266 ? -28.829 4.653 2.252 1.00 98.12 266 GLY A O 1
ATOM 2102 N N . PRO A 1 267 ? -30.409 4.649 0.659 1.00 98.19 267 PRO A N 1
ATOM 2103 C CA . PRO A 1 267 ? -29.926 3.446 -0.022 1.00 98.19 267 PRO A CA 1
ATOM 2104 C C . PRO A 1 267 ? -28.478 3.539 -0.518 1.00 98.19 267 PRO A C 1
ATOM 2106 O O . PRO A 1 267 ? -27.858 2.511 -0.750 1.00 98.19 267 PRO A O 1
ATOM 2109 N N . THR A 1 268 ? -27.921 4.741 -0.671 1.00 98.31 268 THR A N 1
ATOM 2110 C CA . THR A 1 268 ? -26.519 4.923 -1.076 1.00 98.31 268 THR A CA 1
ATOM 2111 C C . THR A 1 268 ? -25.523 4.619 0.044 1.00 98.31 268 THR A C 1
ATOM 2113 O O . THR A 1 268 ? -24.348 4.436 -0.250 1.00 98.31 268 THR A O 1
ATOM 2116 N N . HIS A 1 269 ? -25.977 4.554 1.301 1.00 98.62 269 HIS A N 1
ATOM 2117 C CA . HIS A 1 269 ? -25.143 4.282 2.478 1.00 98.62 269 HIS A CA 1
ATOM 2118 C C . HIS A 1 269 ? -25.475 2.950 3.160 1.00 98.62 269 HIS A C 1
ATOM 2120 O O . HIS A 1 269 ? -24.861 2.583 4.159 1.00 98.62 269 HIS A O 1
ATOM 2126 N N . GLN A 1 270 ? -26.468 2.228 2.645 1.00 98.69 270 GLN A N 1
ATOM 2127 C CA . GLN A 1 270 ? -26.987 1.011 3.251 1.00 98.69 270 GLN A CA 1
ATOM 2128 C C . GLN A 1 270 ? -26.467 -0.203 2.477 1.00 98.69 270 GLN A C 1
ATOM 2130 O O . GLN A 1 270 ? -26.979 -0.499 1.396 1.00 98.69 270 GLN A O 1
ATOM 2135 N N . PRO A 1 271 ? -25.472 -0.935 2.999 1.00 98.50 271 PRO A N 1
ATOM 2136 C CA . PRO A 1 271 ? -24.965 -2.121 2.323 1.00 98.50 271 PRO A CA 1
ATOM 2137 C C . PRO A 1 271 ? -26.014 -3.245 2.340 1.00 98.50 271 PRO A C 1
ATOM 2139 O O . PRO A 1 271 ? -26.662 -3.502 3.360 1.00 98.50 271 PRO A O 1
ATOM 2142 N N . VAL A 1 272 ? -26.166 -3.944 1.209 1.00 98.62 272 VAL A N 1
ATOM 2143 C CA . VAL A 1 272 ? -27.108 -5.071 1.058 1.00 98.62 272 VAL A CA 1
ATOM 2144 C C . VAL A 1 272 ? -26.378 -6.342 0.608 1.00 98.62 272 VAL A C 1
ATOM 2146 O O . VAL A 1 272 ? -26.410 -7.375 1.272 1.00 98.62 272 VAL A O 1
ATOM 2149 N N . GLU A 1 273 ? -25.671 -6.261 -0.511 1.00 98.56 273 GLU A N 1
ATOM 2150 C CA . GLU A 1 273 ? -24.887 -7.313 -1.162 1.00 98.56 273 GLU A CA 1
ATOM 2151 C C . GLU A 1 273 ? -23.452 -7.439 -0.633 1.00 98.56 273 GLU A C 1
ATOM 2153 O O . GLU A 1 273 ? -22.795 -8.460 -0.851 1.00 98.56 273 GLU A O 1
ATOM 2158 N N . HIS A 1 274 ? -22.966 -6.419 0.072 1.00 98.81 274 HIS A N 1
ATOM 2159 C CA . HIS A 1 274 ? -21.550 -6.236 0.385 1.00 98.81 274 HIS A CA 1
ATOM 2160 C C . HIS A 1 274 ? -20.992 -7.405 1.213 1.00 98.81 274 HIS A C 1
ATOM 2162 O O . HIS A 1 274 ? -19.922 -7.933 0.914 1.00 98.81 274 HIS A O 1
ATOM 2168 N N . LEU A 1 275 ? -21.768 -7.919 2.178 1.00 98.56 275 LEU A N 1
ATOM 2169 C CA . LEU A 1 275 ? -21.386 -9.087 2.984 1.00 98.56 275 LEU A CA 1
ATOM 2170 C C . LEU A 1 275 ? -21.152 -10.337 2.132 1.00 98.56 275 LEU A C 1
ATOM 2172 O O . LEU A 1 275 ? -20.190 -11.073 2.357 1.00 98.56 275 LEU A O 1
ATOM 2176 N N . MET A 1 276 ? -22.009 -10.575 1.138 1.00 98.56 276 MET A N 1
ATOM 2177 C CA . MET A 1 276 ? -21.835 -11.689 0.206 1.00 98.56 276 MET A CA 1
ATOM 2178 C C . MET A 1 276 ? -20.638 -11.454 -0.710 1.00 98.56 276 MET A C 1
ATOM 2180 O O . MET A 1 276 ? -19.872 -12.379 -0.976 1.00 98.56 276 MET A O 1
ATOM 2184 N N . ALA A 1 277 ? -20.447 -10.211 -1.143 1.00 98.62 277 ALA A N 1
ATOM 2185 C CA . ALA A 1 277 ? -19.357 -9.830 -2.017 1.00 98.62 277 ALA A CA 1
ATOM 2186 C C . ALA A 1 277 ? -17.981 -9.983 -1.339 1.00 98.62 277 ALA A C 1
ATOM 2188 O O . ALA A 1 277 ? -17.042 -10.393 -2.020 1.00 98.62 277 ALA A O 1
ATOM 2189 N N . CYS A 1 278 ? -17.862 -9.705 -0.034 1.00 98.50 278 CYS A N 1
ATOM 2190 C CA . CYS A 1 278 ? -16.656 -9.972 0.760 1.00 98.50 278 CYS A CA 1
ATOM 2191 C C . CYS A 1 278 ? -16.460 -11.472 1.011 1.00 98.50 278 CYS A C 1
ATOM 2193 O O . CYS A 1 278 ? -15.375 -11.990 0.770 1.00 98.50 278 CYS A O 1
ATOM 2195 N N . ARG A 1 279 ? -17.510 -12.204 1.414 1.00 98.62 279 ARG A N 1
ATOM 2196 C CA . ARG A 1 279 ? -17.439 -13.663 1.650 1.00 98.62 279 ARG A CA 1
ATOM 2197 C C . ARG A 1 279 ? -17.032 -14.470 0.416 1.00 98.62 279 ARG A C 1
ATOM 2199 O O . ARG A 1 279 ? -16.510 -15.570 0.553 1.00 98.62 279 ARG A O 1
ATOM 2206 N N . ALA A 1 280 ? -17.291 -13.945 -0.779 1.00 98.56 280 ALA A N 1
ATOM 2207 C CA . ALA A 1 280 ? -16.896 -14.577 -2.032 1.00 98.56 280 ALA A CA 1
ATOM 2208 C C . ALA A 1 280 ? -15.394 -14.436 -2.348 1.00 98.56 280 ALA A C 1
ATOM 2210 O O . ALA A 1 280 ? -14.911 -15.105 -3.261 1.00 98.56 280 ALA A O 1
ATOM 2211 N N . ILE A 1 281 ? -14.654 -13.573 -1.640 1.00 98.75 281 ILE A N 1
ATOM 2212 C CA . ILE A 1 281 ? -13.211 -13.395 -1.834 1.00 98.75 281 ILE A CA 1
ATOM 2213 C C . ILE A 1 281 ? -12.479 -14.524 -1.086 1.00 98.75 281 ILE A C 1
ATOM 2215 O O . ILE A 1 281 ? -12.603 -14.621 0.136 1.00 98.75 281 ILE A O 1
ATOM 2219 N N . PRO A 1 282 ? -11.707 -15.386 -1.777 1.00 98.69 282 PRO A N 1
ATOM 2220 C CA . PRO A 1 282 ? -10.929 -16.429 -1.114 1.00 98.69 282 PRO A CA 1
ATOM 2221 C C . PRO A 1 282 ? -9.910 -15.835 -0.141 1.00 98.69 282 PRO A C 1
ATOM 2223 O O . PRO A 1 282 ? -9.322 -14.799 -0.437 1.00 98.69 282 PRO A O 1
ATOM 2226 N N . ASN A 1 283 ? -9.663 -16.525 0.975 1.00 98.25 283 ASN A N 1
ATOM 2227 C CA . ASN A 1 283 ? -8.704 -16.109 2.006 1.00 98.25 283 ASN A CA 1
ATOM 2228 C C . ASN A 1 283 ? -9.003 -14.734 2.643 1.00 98.25 283 ASN A C 1
ATOM 2230 O O . ASN A 1 283 ? -8.097 -14.046 3.103 1.00 98.25 283 ASN A O 1
ATOM 2234 N N . LEU A 1 284 ? -10.276 -14.325 2.669 1.00 98.50 284 LEU A N 1
ATOM 2235 C CA . LEU A 1 284 ? -10.734 -13.153 3.408 1.00 98.50 284 LEU A CA 1
ATOM 2236 C C . LEU A 1 284 ? -11.633 -13.595 4.565 1.00 98.50 284 LEU A C 1
ATOM 2238 O O . LEU A 1 284 ? -12.733 -14.110 4.349 1.00 98.50 284 LEU A O 1
ATOM 2242 N N . LEU A 1 285 ? -11.172 -13.389 5.799 1.00 98.12 285 LEU A N 1
ATOM 2243 C CA . LEU A 1 285 ? -11.986 -13.625 6.987 1.00 98.12 285 LEU A CA 1
ATOM 2244 C C . LEU A 1 285 ? -12.987 -12.477 7.156 1.00 98.12 285 LEU A C 1
ATOM 2246 O O . LEU A 1 285 ? -12.601 -11.313 7.204 1.00 98.12 285 LEU A O 1
ATOM 2250 N N . VAL A 1 286 ? -14.276 -12.810 7.252 1.00 98.19 286 VAL A N 1
ATOM 2251 C CA . VAL A 1 286 ? -15.358 -11.830 7.413 1.00 98.19 286 VAL A CA 1
ATOM 2252 C C . VAL A 1 286 ? -16.152 -12.159 8.670 1.00 98.19 286 VAL A C 1
ATOM 2254 O O . VAL A 1 286 ? -16.882 -13.154 8.705 1.00 98.19 286 VAL A O 1
ATOM 2257 N N . LEU A 1 287 ? -16.023 -11.311 9.689 1.00 98.25 287 LEU A N 1
ATOM 2258 C CA . LEU A 1 287 ? -16.709 -11.441 10.973 1.00 98.25 287 LEU A CA 1
ATOM 2259 C C . LEU A 1 287 ? -17.802 -10.374 11.089 1.00 98.25 287 LEU A C 1
ATOM 2261 O O . LEU A 1 287 ? -17.589 -9.217 10.746 1.00 98.25 287 LEU A O 1
ATOM 2265 N N . ARG A 1 288 ? -18.989 -10.773 11.558 1.00 98.12 288 ARG A N 1
ATOM 2266 C CA . ARG A 1 288 ? -20.124 -9.872 11.803 1.00 98.12 288 ARG A CA 1
ATOM 2267 C C . 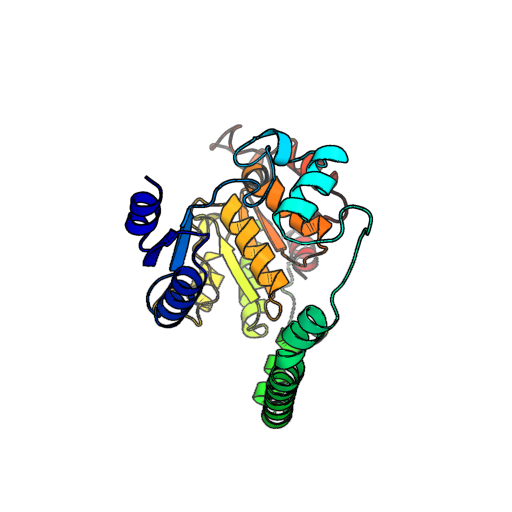ARG A 1 288 ? -20.719 -10.198 13.178 1.00 98.12 288 ARG A C 1
ATOM 2269 O O . ARG A 1 288 ? -21.619 -11.037 13.235 1.00 98.12 288 ARG A O 1
ATOM 2276 N N . PRO A 1 289 ? -20.183 -9.613 14.261 1.00 96.12 289 PRO A N 1
ATOM 2277 C CA . PRO A 1 289 ? -20.584 -9.953 15.623 1.00 96.12 289 PRO A CA 1
ATOM 2278 C C . PRO A 1 289 ? -22.041 -9.563 15.900 1.00 96.12 289 PRO A C 1
ATOM 2280 O O . PRO A 1 289 ? -22.508 -8.512 15.455 1.00 96.12 289 PRO A O 1
ATOM 2283 N N . GLY A 1 290 ? -22.762 -10.416 16.627 1.00 94.19 290 GLY A N 1
ATOM 2284 C CA . GLY A 1 290 ? -24.166 -10.225 16.992 1.00 94.19 290 GLY A CA 1
ATOM 2285 C C . GLY A 1 290 ? -24.383 -9.402 18.263 1.00 94.19 290 GLY A C 1
ATOM 2286 O O . GLY A 1 290 ? -25.451 -8.808 18.427 1.00 94.19 290 GLY A O 1
ATOM 2287 N N . ASP A 1 291 ? -23.387 -9.337 19.148 1.00 93.06 291 ASP A N 1
ATOM 2288 C CA . ASP A 1 291 ? -23.431 -8.556 20.383 1.00 93.06 291 ASP A CA 1
ATOM 2289 C C . ASP A 1 291 ? -22.055 -7.989 20.778 1.00 93.06 291 ASP A C 1
ATOM 2291 O O . ASP A 1 291 ? -21.071 -8.091 20.040 1.00 93.06 291 ASP A O 1
ATOM 2295 N N . ALA A 1 292 ? -22.002 -7.344 21.945 1.00 94.00 292 ALA A N 1
ATOM 2296 C CA . ALA A 1 292 ? -20.788 -6.727 22.457 1.00 94.00 292 ALA A CA 1
ATOM 2297 C C . ALA A 1 292 ? -19.676 -7.741 22.771 1.00 94.00 292 ALA A C 1
ATOM 2299 O O . ALA A 1 292 ? -18.519 -7.474 22.464 1.00 94.00 292 ALA A O 1
ATOM 2300 N N . ASN A 1 293 ? -20.004 -8.904 23.336 1.00 92.94 293 ASN A N 1
ATOM 2301 C CA . ASN A 1 293 ? -19.001 -9.905 23.699 1.00 92.94 293 ASN A CA 1
ATOM 2302 C C . ASN A 1 293 ? -18.461 -10.623 22.453 1.00 92.94 293 ASN A C 1
ATOM 2304 O O . ASN A 1 293 ? -17.256 -10.843 22.354 1.00 92.94 293 ASN A O 1
ATOM 2308 N N . GLU A 1 294 ? -19.308 -10.918 21.461 1.00 94.81 294 GLU A N 1
ATOM 2309 C CA . GLU A 1 294 ? -18.846 -11.410 20.159 1.00 94.81 294 GLU A CA 1
ATOM 2310 C C . GLU A 1 294 ? -17.946 -10.388 19.453 1.00 94.81 294 GLU A C 1
ATOM 2312 O O . GLU A 1 294 ? -16.960 -10.781 18.835 1.00 94.81 294 GLU A O 1
ATOM 2317 N N . ALA A 1 295 ? -18.232 -9.086 19.569 1.00 95.00 295 ALA A N 1
ATOM 2318 C CA . ALA A 1 295 ? -17.391 -8.038 18.990 1.00 95.00 295 ALA A CA 1
ATOM 2319 C C . ALA A 1 295 ? -16.009 -7.956 19.656 1.00 95.00 295 ALA A C 1
ATOM 2321 O O . ALA A 1 295 ? -15.015 -7.749 18.964 1.00 95.00 295 ALA A O 1
ATOM 2322 N N . VAL A 1 296 ? -15.918 -8.193 20.969 1.00 93.81 296 VAL A N 1
ATOM 2323 C CA . VAL A 1 296 ? -14.624 -8.319 21.662 1.00 93.81 296 VAL A CA 1
ATOM 2324 C C . VAL A 1 296 ? -13.845 -9.529 21.157 1.00 93.81 296 VAL A C 1
ATOM 2326 O O . VAL A 1 296 ? -12.653 -9.419 20.890 1.00 93.81 296 VAL A O 1
ATOM 2329 N N . VAL A 1 297 ? -14.511 -10.675 20.991 1.00 93.44 297 VAL A N 1
ATOM 2330 C CA . VAL A 1 297 ? -13.862 -11.894 20.484 1.00 93.44 297 VAL A CA 1
ATOM 2331 C C . VAL A 1 297 ? -13.440 -11.745 19.024 1.00 93.44 297 VAL A C 1
ATOM 2333 O O . VAL A 1 297 ? -12.391 -12.255 18.666 1.00 93.44 297 VAL A O 1
ATOM 2336 N N . ALA A 1 298 ? -14.223 -11.054 18.193 1.00 95.12 298 ALA A N 1
ATOM 2337 C CA . ALA A 1 298 ? -13.880 -10.792 16.797 1.00 95.12 298 ALA A CA 1
ATOM 2338 C C . ALA A 1 298 ? -12.708 -9.809 16.646 1.00 95.12 298 ALA A C 1
ATOM 2340 O O . ALA A 1 298 ? -11.950 -9.920 15.690 1.00 95.12 298 ALA A O 1
ATOM 2341 N N . SER A 1 299 ? -12.576 -8.858 17.577 1.00 92.44 299 SER A N 1
ATOM 2342 C CA . SER A 1 299 ? -11.461 -7.899 17.606 1.00 92.44 299 SER A CA 1
ATOM 2343 C C . SER A 1 299 ? -10.129 -8.530 18.028 1.00 92.44 299 SER A C 1
ATOM 2345 O O . SER A 1 299 ? -9.080 -7.964 17.736 1.00 92.44 299 SER A O 1
ATOM 2347 N N . ARG A 1 300 ? -10.175 -9.656 18.751 1.00 88.44 300 ARG A N 1
ATOM 2348 C CA . ARG A 1 300 ? -9.011 -10.380 19.272 1.00 88.44 300 ARG A CA 1
ATOM 2349 C C . ARG A 1 300 ? -8.500 -11.415 18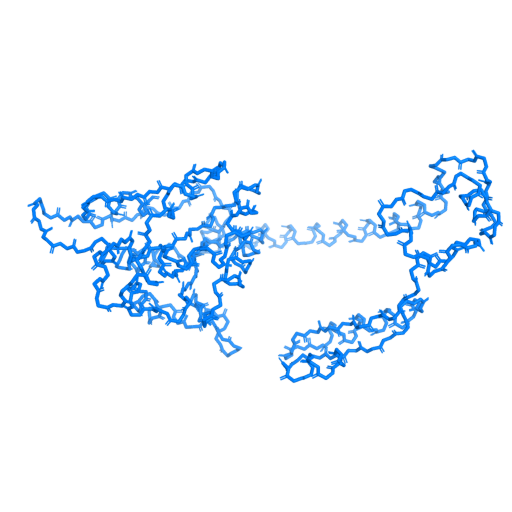.280 1.00 88.44 300 ARG A C 1
ATOM 2351 O O . ARG A 1 300 ? -7.282 -11.399 18.023 1.00 88.44 300 ARG A O 1
#

Radius of gyration: 25.76 Å; chains: 1; bounding box: 64×39×68 Å